Protein AF-A0A4V3C688-F1 (afdb_monomer)

pLDDT: mean 71.61, std 18.0, range [34.31, 95.0]

Radius of gyration: 22.23 Å; Cα contacts (8 Å, |Δi|>4): 405; chains: 1; bounding box: 65×48×61 Å

Mean predicted aligned error: 13.7 Å

Foldseek 3Di:
DPVVVLVPPDPVCLQAFKKKKFKDPDDVPVVVVVVVVVVVPDDDDDPPDFIWTFIATPVRHTAWIWDADPPQGIFTAGPPPRHTFKGWGWDFPPLPPCVVVLVVQLVVLCPPPPDDNVVSVVVSVVVSVVVCCVSPPPGFRKIFIARVVVRDGQWMWTQDDPDVQFRTFIGGSVRDGQWTWGDDVQWIFIDRVPHTQWIWHDDPRMIMIGRNSQVVSVHRSVSSVVVVCVVCVCVTVD

Nearest PDB structures (foldseek):
  5kta-assembly1_A  TM=3.165E-01  e=3.455E+00  Acinetobacter nosocomialis
  3juw-assembly2_C-2  TM=2.609E-01  e=3.265E+00  Bordetella pertussis
  3juw-assembly1_A  TM=3.384E-01  e=9.579E+00  Bordetella pertussis

Solvent-accessible surface area (backbone atoms only — not comparable to full-atom values): 13336 Å² total; per-residue (Å²): 128,76,67,64,75,73,53,76,78,61,58,65,66,73,54,54,31,43,37,33,41,36,64,44,82,74,61,72,70,63,53,51,55,55,46,51,56,49,67,75,67,58,98,82,66,81,84,82,79,71,41,53,34,34,34,19,40,84,86,65,50,74,49,29,39,46,47,79,44,101,69,72,35,43,31,38,26,31,61,91,77,73,42,60,46,38,36,37,32,64,53,72,76,75,79,67,93,53,64,67,58,56,55,53,55,39,50,56,39,67,64,47,81,92,53,56,70,71,59,25,54,59,46,30,53,50,52,48,53,52,51,43,45,72,76,51,50,77,75,66,58,32,32,41,33,29,33,54,82,77,70,37,67,56,23,35,39,30,59,52,81,96,40,90,57,39,66,31,34,33,21,38,63,84,69,46,84,56,34,34,32,30,67,50,96,82,34,37,36,32,20,47,80,92,44,78,26,29,45,38,37,73,54,94,84,31,36,36,37,39,30,50,45,19,52,87,69,76,37,64,28,65,58,56,50,49,51,50,46,67,71,49,63,61,65,34,79,113

Secondary structure (DSSP, 8-state):
--SGGGGSSS-HHHHHSEEEEEE----HHHHHHHHHHHHTT-TTS----S-PEEEE-TT--EEEEEEEETTTEEEEEETTT--EEEEEEEE-----S-HHHHHHHHHHHHT-TTS-HHHHHHHHHHHHHHHHHHHS-S---EEEEEETTTTEEEEEEEPPSS-TTEEEEEEETTS-EEEEEEEETTEEEEEETTEEEEEEEEETTEEEEE-TTTGGGT--HHHHHHHHHHHHTTGGG-

Structure (mmCIF, N/CA/C/O backbone):
data_AF-A0A4V3C688-F1
#
_entry.id   AF-A0A4V3C688-F1
#
loop_
_atom_site.group_PDB
_atom_site.id
_atom_site.type_symbol
_atom_site.label_atom_id
_atom_site.label_alt_id
_atom_site.label_comp_id
_atom_site.label_asym_id
_atom_site.label_entity_id
_atom_site.label_seq_id
_atom_site.pdbx_PDB_ins_code
_atom_site.Cartn_x
_atom_site.Cartn_y
_atom_site.Cartn_z
_atom_site.occupancy
_atom_site.B_iso_or_equiv
_atom_site.auth_seq_id
_atom_site.auth_comp_id
_atom_site.auth_asym_id
_atom_site.auth_atom_id
_atom_site.pdbx_PDB_model_num
ATOM 1 N N . MET A 1 1 ? -25.528 -0.250 -1.281 1.00 37.09 1 MET A N 1
ATOM 2 C CA . MET A 1 1 ? -25.301 -1.709 -1.420 1.00 37.09 1 MET A CA 1
ATOM 3 C C . MET A 1 1 ? -23.839 -2.125 -1.638 1.00 37.09 1 MET A C 1
ATOM 5 O O . MET A 1 1 ? -23.556 -3.305 -1.522 1.00 37.09 1 MET A O 1
ATOM 9 N N . GLN A 1 2 ? -22.889 -1.218 -1.919 1.00 42.88 2 GLN A N 1
ATOM 10 C CA . GLN A 1 2 ? -21.498 -1.590 -2.251 1.00 42.88 2 GLN A CA 1
ATOM 11 C C . GLN A 1 2 ? -20.554 -1.723 -1.032 1.00 42.88 2 GLN A C 1
ATOM 13 O O . GLN A 1 2 ? -19.464 -2.267 -1.162 1.00 42.88 2 GLN A O 1
ATOM 18 N N . VAL A 1 3 ? -20.976 -1.251 0.150 1.00 43.28 3 VAL A N 1
ATOM 19 C CA . VAL A 1 3 ? -20.161 -1.221 1.382 1.00 43.28 3 VAL A CA 1
ATOM 20 C C . VAL A 1 3 ? -20.145 -2.577 2.103 1.00 43.28 3 VAL A C 1
ATOM 22 O O . VAL A 1 3 ? -19.119 -2.950 2.660 1.00 43.28 3 VAL A O 1
ATOM 25 N N . ASP A 1 4 ? -21.220 -3.368 2.026 1.00 39.62 4 ASP A N 1
ATOM 26 C CA . ASP A 1 4 ? -21.314 -4.651 2.744 1.00 39.62 4 ASP A CA 1
ATOM 27 C C . ASP A 1 4 ? -20.483 -5.774 2.105 1.00 39.62 4 ASP A C 1
ATOM 29 O O . ASP A 1 4 ? -19.939 -6.619 2.810 1.00 39.62 4 ASP A O 1
ATOM 33 N N . ALA A 1 5 ? -20.266 -5.735 0.786 1.00 41.22 5 ALA A N 1
ATOM 34 C CA . ALA A 1 5 ? -19.369 -6.675 0.103 1.00 41.22 5 ALA A CA 1
ATOM 35 C C . ALA A 1 5 ? -17.879 -6.443 0.442 1.00 41.22 5 ALA A C 1
ATOM 37 O O . ALA A 1 5 ? -17.064 -7.352 0.294 1.00 41.22 5 ALA A O 1
ATOM 38 N N . LEU A 1 6 ? -17.516 -5.245 0.926 1.00 47.50 6 LEU A N 1
ATOM 39 C CA . LEU A 1 6 ? -16.160 -4.907 1.386 1.00 47.50 6 LEU A CA 1
ATOM 40 C C . LEU A 1 6 ? -15.906 -5.357 2.837 1.00 47.50 6 LEU A C 1
ATOM 42 O O . LEU A 1 6 ? -14.756 -5.446 3.259 1.00 47.50 6 LEU A O 1
ATOM 46 N N . ARG A 1 7 ? -16.969 -5.677 3.590 1.00 51.94 7 ARG A N 1
ATOM 47 C CA . ARG A 1 7 ? -16.940 -6.081 5.008 1.00 51.94 7 ARG A CA 1
ATOM 48 C C . ARG A 1 7 ? -16.792 -7.590 5.222 1.00 51.94 7 ARG A C 1
ATOM 50 O O . ARG A 1 7 ? -16.917 -8.048 6.352 1.00 51.94 7 ARG A O 1
ATOM 57 N N . GLY A 1 8 ? -16.535 -8.367 4.165 1.00 48.66 8 GLY A N 1
ATOM 58 C CA . GLY A 1 8 ? -16.448 -9.835 4.170 1.00 48.66 8 GLY A CA 1
ATOM 59 C C . GLY A 1 8 ? -15.315 -10.408 5.033 1.00 48.66 8 GLY A C 1
ATOM 60 O O . GLY A 1 8 ? -14.331 -10.944 4.526 1.00 48.66 8 GLY A O 1
ATOM 61 N N . GLY A 1 9 ? -15.471 -10.300 6.352 1.00 56.69 9 GLY A N 1
ATOM 62 C CA . GLY A 1 9 ? -14.706 -10.942 7.412 1.00 56.69 9 GLY A CA 1
ATOM 63 C C . GLY A 1 9 ? -13.320 -10.374 7.722 1.00 56.69 9 GLY A C 1
ATOM 64 O O . GLY A 1 9 ? -12.634 -10.956 8.566 1.00 56.69 9 GLY A O 1
ATOM 65 N N . TRP A 1 10 ? -12.895 -9.271 7.100 1.00 67.62 10 TRP A N 1
ATOM 66 C CA . TRP A 1 10 ? -11.831 -8.441 7.678 1.00 67.62 10 TRP A CA 1
ATOM 67 C C . TRP A 1 10 ? -12.299 -7.929 9.050 1.00 67.62 10 TRP A C 1
ATOM 69 O O . TRP A 1 10 ? -13.469 -7.560 9.160 1.00 67.62 10 TRP A O 1
ATOM 79 N N . PRO A 1 11 ? -11.447 -7.916 10.091 1.00 65.62 11 PRO A N 1
ATOM 80 C CA . PRO A 1 11 ? -11.820 -7.286 11.351 1.00 65.62 11 PRO A CA 1
ATOM 81 C C . PRO A 1 11 ? -12.194 -5.832 11.075 1.00 65.62 11 PRO A C 1
ATOM 83 O O . PRO A 1 11 ? -11.512 -5.162 10.294 1.00 65.62 11 PRO A O 1
ATOM 86 N N . GLU A 1 12 ? -13.283 -5.357 11.672 1.00 67.00 12 GLU A N 1
ATOM 87 C CA . GLU A 1 12 ? -13.779 -3.995 11.462 1.00 67.00 12 GLU A CA 1
ATOM 88 C C . GLU A 1 12 ? -12.692 -2.967 11.796 1.00 67.00 12 GLU A C 1
ATOM 90 O O . GLU A 1 12 ? -12.493 -1.995 11.068 1.00 67.00 12 GLU A O 1
ATOM 95 N N . GLU A 1 13 ? -11.881 -3.283 12.803 1.00 65.88 13 GLU A N 1
ATOM 96 C CA . GLU A 1 13 ? -10.721 -2.516 13.234 1.00 65.88 13 GLU A CA 1
ATOM 97 C C . GLU A 1 13 ? -9.695 -2.323 12.107 1.00 65.88 13 GLU A C 1
ATOM 99 O O . GLU A 1 13 ? -8.964 -1.335 12.108 1.00 65.88 13 GLU A O 1
ATOM 104 N N . VAL A 1 14 ? -9.646 -3.224 11.116 1.00 65.44 14 VAL A N 1
ATOM 105 C CA . VAL A 1 14 ? -8.750 -3.158 9.946 1.00 65.44 14 VAL A CA 1
ATOM 106 C C . VAL A 1 14 ? -9.337 -2.369 8.767 1.00 65.44 14 VAL A C 1
ATOM 108 O O . VAL A 1 14 ? -8.613 -1.983 7.852 1.00 65.44 14 VAL A O 1
ATOM 111 N N . LEU A 1 15 ? -10.631 -2.056 8.800 1.00 70.38 15 LEU A N 1
ATOM 112 C CA . LEU A 1 15 ? -11.295 -1.264 7.762 1.00 70.38 15 LEU A CA 1
ATOM 113 C C . LEU A 1 15 ? -11.598 0.175 8.199 1.00 70.38 15 LEU A C 1
ATOM 115 O O . LEU A 1 15 ? -11.790 1.036 7.342 1.00 70.38 15 LEU A O 1
ATOM 119 N N . THR A 1 16 ? -11.648 0.449 9.503 1.00 70.81 16 THR A N 1
ATOM 120 C CA . THR A 1 16 ? -12.071 1.756 10.043 1.00 70.81 16 THR A CA 1
ATOM 121 C C . THR A 1 16 ? -11.084 2.365 11.041 1.00 70.81 16 THR A C 1
ATOM 123 O O . THR A 1 16 ? -11.338 3.444 11.574 1.00 70.81 16 THR A O 1
ATOM 126 N N . GLY A 1 17 ? -9.966 1.688 11.310 1.00 74.56 17 GLY A N 1
ATOM 127 C CA . GLY A 1 17 ? -9.099 1.986 12.445 1.00 74.56 17 GLY A CA 1
ATOM 128 C C . GLY A 1 17 ? -7.802 2.728 12.128 1.00 74.56 17 GLY A C 1
ATOM 129 O O . GLY A 1 17 ? -7.525 3.182 11.017 1.00 74.56 17 GLY A O 1
ATOM 130 N N . ARG A 1 18 ? -6.979 2.829 13.175 1.00 82.06 18 ARG A N 1
ATOM 131 C CA . ARG A 1 18 ? -5.594 3.302 13.122 1.00 82.06 18 ARG A CA 1
ATOM 132 C C . ARG A 1 18 ? -4.663 2.124 13.353 1.00 82.06 18 ARG A C 1
ATOM 134 O O . ARG A 1 18 ? -4.871 1.360 14.296 1.00 82.06 18 ARG A O 1
ATOM 141 N N . TYR A 1 19 ? -3.626 2.030 12.533 1.00 82.00 19 TYR A N 1
ATOM 142 C CA . TYR A 1 19 ? -2.607 0.990 12.619 1.00 82.00 19 TYR A CA 1
ATOM 143 C C . TYR A 1 19 ? -1.278 1.568 13.035 1.00 82.00 19 TYR A C 1
ATOM 145 O O . TYR A 1 19 ? -0.936 2.695 12.671 1.00 82.00 19 TYR A O 1
ATOM 153 N N . TRP A 1 20 ? -0.511 0.740 13.722 1.00 80.50 20 TRP A N 1
ATOM 154 C CA . TRP A 1 20 ? 0.878 1.011 14.022 1.00 80.50 20 TRP A CA 1
ATOM 155 C C . TRP A 1 20 ? 1.752 -0.056 13.383 1.00 80.50 20 TRP A C 1
ATOM 157 O O . TRP A 1 20 ? 1.505 -1.253 13.505 1.00 80.50 20 TRP A O 1
ATOM 167 N N . PHE A 1 21 ? 2.766 0.409 12.673 1.00 83.12 21 PHE A N 1
ATOM 168 C CA . PHE A 1 21 ? 3.798 -0.383 12.037 1.00 83.12 21 PHE A CA 1
ATOM 169 C C . PHE A 1 21 ? 5.045 -0.291 12.904 1.00 83.12 21 PHE A C 1
ATOM 171 O O . PHE A 1 21 ? 5.569 0.804 13.141 1.00 83.12 21 PHE A O 1
ATOM 178 N N . GLN A 1 22 ? 5.504 -1.441 13.383 1.00 78.69 22 GLN A N 1
ATOM 179 C CA . GLN A 1 22 ? 6.657 -1.536 14.266 1.00 78.69 22 GLN A CA 1
ATOM 180 C C . GLN A 1 22 ? 7.577 -2.665 13.808 1.00 78.69 22 GLN A C 1
ATOM 182 O O . GLN A 1 22 ? 7.133 -3.792 13.573 1.00 78.69 22 GLN A O 1
ATOM 187 N N . THR A 1 23 ? 8.868 -2.362 13.696 1.00 65.19 23 THR A N 1
ATOM 188 C CA . THR A 1 23 ? 9.909 -3.376 13.542 1.00 65.19 23 THR A CA 1
ATOM 189 C C . THR A 1 23 ? 10.205 -4.000 14.900 1.00 65.19 23 THR A C 1
ATOM 191 O O . THR A 1 23 ? 10.304 -3.307 15.915 1.00 65.19 23 THR A O 1
ATOM 194 N N . TYR A 1 24 ? 10.319 -5.323 14.939 1.00 61.31 24 TYR A N 1
ATOM 195 C CA . TYR A 1 24 ? 10.837 -6.019 16.110 1.00 61.31 24 TYR A CA 1
ATOM 196 C C . TYR A 1 24 ? 12.354 -6.153 15.946 1.00 61.31 24 TYR A C 1
ATOM 198 O O . TYR A 1 24 ? 12.807 -6.968 15.151 1.00 61.31 24 TYR A O 1
ATOM 206 N N . GLY A 1 25 ? 13.129 -5.358 16.686 1.00 48.75 25 GLY A N 1
ATOM 207 C CA . GLY A 1 25 ? 14.455 -5.797 17.117 1.00 48.75 25 GLY A CA 1
ATOM 208 C C . GLY A 1 25 ? 14.223 -6.707 18.318 1.00 48.75 25 GLY A C 1
ATOM 209 O O . GLY A 1 25 ? 13.820 -6.212 19.370 1.00 48.75 25 GLY A O 1
ATOM 210 N N . GLY A 1 26 ? 14.313 -8.021 18.119 1.00 39.91 26 GLY A N 1
ATOM 211 C CA . GLY A 1 26 ? 13.873 -9.018 19.091 1.00 39.91 26 GLY A CA 1
ATOM 212 C C . GLY A 1 26 ? 14.540 -8.884 20.458 1.00 39.91 26 GLY A C 1
ATOM 213 O O . GLY A 1 26 ? 15.751 -8.723 20.572 1.00 39.91 26 GLY A O 1
ATOM 214 N N . THR A 1 27 ? 13.747 -9.015 21.520 1.00 38.00 27 THR A N 1
ATOM 215 C CA . THR A 1 27 ? 14.229 -9.665 22.737 1.00 38.00 27 THR A CA 1
ATOM 216 C C . THR A 1 27 ? 14.244 -11.173 22.460 1.00 38.00 27 THR A C 1
ATOM 218 O O . THR A 1 27 ? 13.238 -11.727 22.016 1.00 38.00 27 THR A O 1
ATOM 221 N N . MET A 1 28 ? 15.382 -11.834 22.708 1.00 40.47 28 MET A N 1
ATOM 222 C CA . MET A 1 28 ? 15.661 -13.252 22.388 1.00 40.47 28 MET A CA 1
ATOM 223 C C . MET A 1 28 ? 14.526 -14.249 22.705 1.00 40.47 28 MET A C 1
ATOM 225 O O . MET A 1 28 ? 14.421 -15.282 22.055 1.00 40.47 28 MET A O 1
ATOM 229 N N . ALA A 1 29 ? 13.675 -13.979 23.697 1.00 42.12 29 ALA A N 1
ATOM 230 C CA . ALA A 1 29 ? 12.637 -14.911 24.141 1.00 42.12 29 ALA A CA 1
ATOM 231 C C . ALA A 1 29 ? 11.493 -15.113 23.121 1.00 42.12 29 ALA A C 1
ATOM 233 O O . ALA A 1 29 ? 10.988 -16.228 22.983 1.00 42.12 29 ALA A O 1
ATOM 234 N N . ASP A 1 30 ? 11.109 -14.068 22.379 1.00 41.53 30 ASP A N 1
ATOM 235 C CA . ASP A 1 30 ? 10.014 -14.149 21.396 1.00 41.53 30 ASP A CA 1
ATOM 236 C C . ASP A 1 30 ? 10.462 -14.829 20.089 1.00 41.53 30 ASP A C 1
ATOM 238 O O . ASP A 1 30 ? 9.660 -15.486 19.417 1.00 41.53 30 ASP A O 1
ATOM 242 N N . GLU A 1 31 ? 11.746 -14.695 19.740 1.00 42.41 31 GLU A N 1
ATOM 243 C CA . GLU A 1 31 ? 12.375 -15.410 18.622 1.00 42.41 31 GLU A CA 1
ATOM 244 C C . GLU A 1 31 ? 12.445 -16.908 18.915 1.00 42.41 31 GLU A C 1
ATOM 246 O O . GLU A 1 31 ? 11.967 -17.696 18.107 1.00 42.41 31 GLU A O 1
ATOM 251 N N . VAL A 1 32 ? 12.882 -17.304 20.116 1.00 44.66 32 VAL A N 1
ATOM 252 C CA . VAL A 1 32 ? 12.965 -18.722 20.506 1.00 44.66 32 VAL A CA 1
ATOM 253 C C . VAL A 1 32 ? 11.595 -19.404 20.481 1.00 44.66 32 VAL A C 1
ATOM 255 O O . VAL A 1 32 ? 11.487 -20.527 20.004 1.00 44.66 32 VAL A O 1
ATOM 258 N N . MET A 1 33 ? 10.520 -18.745 20.918 1.00 41.56 33 MET A N 1
ATOM 259 C CA . MET A 1 33 ? 9.179 -19.351 20.882 1.00 41.56 33 MET A CA 1
ATOM 260 C C . MET A 1 33 ? 8.609 -19.455 19.458 1.00 41.56 33 MET A C 1
ATOM 262 O O . MET A 1 33 ? 7.966 -20.453 19.123 1.00 41.56 33 MET A O 1
ATOM 266 N N . SER A 1 34 ? 8.858 -18.457 18.599 1.00 41.31 34 SER A N 1
ATOM 267 C CA . SER A 1 34 ? 8.475 -18.513 17.180 1.00 41.31 34 SER A CA 1
ATOM 268 C C . SER A 1 34 ? 9.294 -19.551 16.410 1.00 41.31 34 SER A C 1
ATOM 270 O O . SER A 1 34 ? 8.751 -20.191 15.508 1.00 41.31 34 SER A O 1
ATOM 272 N N . ASP A 1 35 ? 10.571 -19.704 16.748 1.00 39.75 35 ASP A N 1
ATOM 273 C CA . ASP A 1 35 ? 11.479 -20.648 16.110 1.00 39.75 35 ASP A CA 1
ATOM 274 C C . ASP A 1 35 ? 11.209 -22.065 16.592 1.00 39.75 35 ASP A C 1
ATOM 276 O O . ASP A 1 35 ? 11.141 -22.952 15.760 1.00 39.75 35 ASP A O 1
ATOM 280 N N . VAL A 1 36 ? 10.915 -22.300 17.875 1.00 42.88 36 VAL A N 1
ATOM 281 C CA . VAL A 1 36 ? 10.498 -23.622 18.378 1.00 42.88 36 VAL A CA 1
ATOM 282 C C . VAL A 1 36 ? 9.173 -24.058 17.748 1.00 42.88 36 VAL A C 1
ATOM 284 O O . VAL A 1 36 ? 9.041 -25.211 17.339 1.00 42.88 36 VAL A O 1
ATOM 287 N N . ALA A 1 37 ? 8.212 -23.145 17.576 1.00 46.44 37 ALA A N 1
ATOM 288 C CA . ALA A 1 37 ? 6.977 -23.449 16.855 1.00 46.44 37 ALA A CA 1
ATOM 289 C C . ALA A 1 37 ? 7.236 -23.784 15.372 1.00 46.44 37 ALA A C 1
ATOM 291 O O . ALA A 1 37 ? 6.599 -24.693 14.843 1.00 46.44 37 ALA A O 1
ATOM 292 N N . GLY A 1 38 ? 8.181 -23.096 14.717 1.00 41.69 38 GLY A N 1
ATOM 293 C CA . GLY A 1 38 ? 8.612 -23.373 13.338 1.00 41.69 38 GLY A CA 1
ATOM 294 C C . GLY A 1 38 ? 9.417 -24.671 13.188 1.00 41.69 38 GLY A C 1
ATOM 295 O O . GLY A 1 38 ? 9.199 -25.436 12.252 1.00 41.69 38 GLY A O 1
ATOM 296 N N . PHE A 1 39 ? 10.289 -24.966 14.151 1.00 38.41 39 PHE A N 1
ATOM 297 C CA . PHE A 1 39 ? 11.146 -26.152 14.191 1.00 38.41 39 PHE A CA 1
ATOM 298 C C . PHE A 1 39 ? 10.334 -27.425 14.443 1.00 38.41 39 PHE A C 1
ATOM 300 O O . PHE A 1 39 ? 10.631 -28.476 13.881 1.00 38.41 39 PHE A O 1
ATOM 307 N N . LEU A 1 40 ? 9.266 -27.326 15.242 1.00 41.88 40 LEU A N 1
ATOM 308 C CA . LEU A 1 40 ? 8.329 -28.425 15.475 1.00 41.88 40 LEU A CA 1
ATOM 309 C C . LEU A 1 40 ? 7.359 -28.647 14.306 1.00 41.88 40 LEU A C 1
ATOM 311 O O . LEU A 1 40 ? 6.730 -29.702 14.256 1.00 41.88 40 LEU A O 1
ATOM 315 N N . THR A 1 41 ? 7.217 -27.688 13.377 1.00 46.50 41 THR A N 1
ATOM 316 C CA . THR A 1 41 ? 6.182 -27.771 12.338 1.00 46.50 41 THR A CA 1
ATOM 317 C C . THR A 1 41 ? 6.611 -28.258 10.966 1.00 46.50 41 THR A C 1
ATOM 319 O O . THR A 1 41 ? 5.695 -28.735 10.320 1.00 46.50 41 THR A O 1
ATOM 322 N N . LEU A 1 42 ? 7.872 -28.222 10.497 1.00 36.62 42 LEU A N 1
ATOM 323 C CA . LEU A 1 42 ? 8.303 -28.923 9.256 1.00 36.62 42 LEU A CA 1
ATOM 324 C C . LEU A 1 42 ? 9.793 -28.691 8.920 1.00 36.62 42 LEU A C 1
ATOM 326 O O . LEU A 1 42 ? 10.217 -27.568 8.655 1.00 36.62 42 LEU A O 1
ATOM 330 N N . GLY A 1 43 ? 10.571 -29.770 8.805 1.00 34.31 43 GLY A N 1
ATOM 331 C CA . GLY A 1 43 ? 11.976 -29.758 8.378 1.00 34.31 43 GLY A CA 1
ATOM 332 C C . GLY A 1 43 ? 12.216 -29.585 6.870 1.00 34.31 43 GLY A C 1
ATOM 333 O O . GLY A 1 43 ? 12.891 -30.423 6.285 1.00 34.31 43 GLY A O 1
ATOM 334 N N . LEU A 1 44 ? 11.695 -28.533 6.224 1.00 35.59 44 LEU A N 1
ATOM 335 C CA . LEU A 1 44 ? 11.915 -28.297 4.778 1.00 35.59 44 LEU A CA 1
ATOM 336 C C . LEU A 1 44 ? 11.996 -26.821 4.328 1.00 35.59 44 LEU A C 1
ATOM 338 O O . LEU A 1 44 ? 11.870 -26.543 3.137 1.00 35.59 44 LEU A O 1
ATOM 342 N N . ALA A 1 45 ? 12.226 -25.860 5.222 1.00 34.78 45 ALA A N 1
ATOM 343 C CA . ALA A 1 45 ? 12.405 -24.462 4.823 1.00 34.78 45 ALA A CA 1
ATOM 344 C C . ALA A 1 45 ? 13.685 -23.883 5.427 1.00 34.78 45 ALA A C 1
ATOM 346 O O . ALA A 1 45 ? 13.934 -24.038 6.621 1.00 34.78 45 ALA A O 1
ATOM 347 N N . GLU A 1 46 ? 14.489 -23.231 4.584 1.00 35.50 46 GLU A N 1
ATOM 348 C CA . GLU A 1 46 ? 15.609 -22.393 5.013 1.00 35.50 46 GLU A CA 1
ATOM 349 C C . GLU A 1 46 ? 15.151 -21.444 6.137 1.00 35.50 46 GLU A C 1
ATOM 351 O O . GLU A 1 46 ? 14.037 -20.911 6.063 1.00 35.50 46 GLU A O 1
ATOM 356 N N . PRO A 1 47 ? 15.971 -21.223 7.178 1.00 35.28 47 PRO A N 1
ATOM 357 C CA . PRO A 1 47 ? 15.633 -20.280 8.232 1.00 35.28 47 PRO A CA 1
ATOM 358 C C . PRO A 1 47 ? 15.551 -18.866 7.632 1.00 35.28 47 PRO A C 1
ATOM 360 O O . PRO A 1 47 ? 16.572 -18.265 7.303 1.00 35.28 47 PRO A O 1
ATOM 363 N N . GLU A 1 48 ? 14.332 -18.339 7.459 1.00 42.34 48 GLU A N 1
ATOM 364 C CA . GLU A 1 48 ? 14.088 -16.930 7.116 1.00 42.34 48 GLU A CA 1
ATOM 365 C C . GLU A 1 48 ? 14.641 -16.058 8.255 1.00 42.34 48 GLU A C 1
ATOM 367 O O . GLU A 1 48 ? 13.994 -15.865 9.286 1.00 42.34 48 GLU A O 1
ATOM 372 N N . THR A 1 49 ? 15.857 -15.542 8.092 1.00 37.94 49 THR A N 1
ATOM 373 C CA . THR A 1 49 ? 16.473 -14.632 9.059 1.00 37.94 49 THR A CA 1
ATOM 374 C C . THR A 1 49 ? 15.753 -13.283 9.117 1.00 37.94 49 THR A C 1
ATOM 376 O O . THR A 1 49 ? 15.644 -12.585 8.111 1.00 37.94 49 THR A O 1
ATOM 379 N N . SER A 1 50 ? 15.393 -12.923 10.355 1.00 51.12 50 SER A N 1
ATOM 380 C CA . SER A 1 50 ? 15.420 -11.593 10.992 1.00 51.12 50 SER A CA 1
ATOM 381 C C . SER A 1 50 ? 14.431 -10.491 10.572 1.00 51.12 50 SER A C 1
ATOM 383 O O . SER A 1 50 ? 14.236 -10.180 9.404 1.00 51.12 50 SER A O 1
ATOM 385 N N . THR A 1 51 ? 13.874 -9.859 11.615 1.00 50.75 51 THR A N 1
ATOM 386 C CA . THR A 1 51 ? 13.077 -8.617 11.653 1.00 50.75 51 THR A CA 1
ATOM 387 C C . THR A 1 51 ? 11.687 -8.691 11.005 1.00 50.75 51 THR A C 1
ATOM 389 O O . THR A 1 51 ? 11.445 -8.279 9.876 1.00 50.75 51 THR A O 1
ATOM 392 N N . LYS A 1 52 ? 10.691 -9.153 11.771 1.00 65.44 52 LYS A N 1
ATOM 393 C CA . LYS A 1 52 ? 9.277 -9.147 11.350 1.00 65.44 52 LYS A CA 1
ATOM 394 C C . LYS A 1 52 ? 8.656 -7.766 11.596 1.00 65.44 52 LYS A C 1
ATOM 396 O O . LYS A 1 52 ? 8.601 -7.301 12.735 1.00 65.44 52 LYS A O 1
ATOM 401 N N . LEU A 1 53 ? 8.135 -7.130 10.546 1.00 78.44 53 LEU A N 1
ATOM 402 C CA . LEU A 1 53 ? 7.268 -5.955 10.676 1.00 78.44 53 LEU A CA 1
ATOM 403 C C . LEU A 1 53 ? 5.898 -6.411 11.199 1.00 78.44 53 LEU A C 1
ATOM 405 O O . LEU A 1 53 ? 5.226 -7.240 10.577 1.00 78.44 53 LEU A O 1
ATOM 409 N N . LYS A 1 54 ? 5.490 -5.891 12.358 1.00 81.50 54 LYS A N 1
ATOM 410 C CA . LYS A 1 54 ? 4.181 -6.158 12.965 1.00 81.50 54 LYS A CA 1
ATOM 411 C C . LYS A 1 54 ? 3.253 -4.973 12.730 1.00 81.50 54 LYS A C 1
ATOM 413 O O . LYS A 1 54 ? 3.674 -3.819 12.802 1.00 81.50 54 LYS A O 1
ATOM 418 N N . ILE A 1 55 ? 1.989 -5.290 12.474 1.00 84.25 55 ILE A N 1
ATOM 419 C CA . ILE A 1 55 ? 0.900 -4.324 12.393 1.00 84.25 55 ILE A CA 1
ATOM 420 C C . ILE A 1 55 ? 0.027 -4.534 13.622 1.00 84.25 55 ILE A C 1
ATOM 422 O O . ILE A 1 55 ? -0.555 -5.612 13.792 1.00 84.25 55 ILE A O 1
ATOM 426 N N . THR A 1 56 ? -0.049 -3.525 14.478 1.00 83.25 56 THR A N 1
ATOM 427 C CA . THR A 1 56 ? -0.895 -3.525 15.672 1.00 83.25 56 THR A CA 1
ATOM 428 C C . THR A 1 56 ? -2.062 -2.559 15.509 1.00 83.25 56 THR A C 1
ATOM 430 O O . THR A 1 56 ? -2.014 -1.620 14.709 1.00 83.25 56 THR A O 1
ATOM 433 N N . ASP A 1 57 ? -3.139 -2.816 16.245 1.00 82.69 57 ASP A N 1
ATOM 434 C CA . ASP A 1 57 ? -4.232 -1.856 16.385 1.00 82.69 57 ASP A CA 1
ATOM 435 C C . ASP A 1 57 ? -3.852 -0.703 17.336 1.00 82.69 57 ASP A C 1
ATOM 437 O O . ASP A 1 57 ? -2.756 -0.654 17.900 1.00 82.69 57 ASP A O 1
ATOM 441 N N . ALA A 1 58 ? -4.776 0.237 17.546 1.00 79.12 58 ALA A N 1
ATOM 442 C CA . ALA A 1 58 ? -4.571 1.362 18.457 1.00 79.12 58 ALA A CA 1
ATOM 443 C C . ALA A 1 58 ? -4.369 0.955 19.933 1.00 79.12 58 ALA A C 1
ATOM 445 O O . ALA A 1 58 ? -3.860 1.760 20.708 1.00 79.12 58 ALA A O 1
ATOM 446 N N . SER A 1 59 ? -4.754 -0.267 20.318 1.00 77.56 59 SER A N 1
ATOM 447 C CA . SER A 1 59 ? -4.543 -0.822 21.660 1.00 77.56 59 SER A CA 1
ATOM 448 C C . SER A 1 59 ? -3.213 -1.575 21.799 1.00 77.56 59 SER A C 1
ATOM 450 O O . SER A 1 59 ? -2.902 -2.078 22.876 1.00 77.56 59 SER A O 1
ATOM 452 N N . GLY A 1 60 ? -2.425 -1.667 20.721 1.00 75.19 60 GLY A N 1
ATOM 453 C CA . GLY A 1 60 ? -1.164 -2.403 20.688 1.00 75.19 60 GLY A CA 1
ATOM 454 C C . GLY A 1 60 ? -1.327 -3.907 20.456 1.00 75.19 60 GLY A C 1
ATOM 455 O O . GLY A 1 60 ? -0.337 -4.638 20.494 1.00 75.19 60 GLY A O 1
ATOM 456 N N . ARG A 1 61 ? -2.541 -4.402 20.179 1.00 78.50 61 ARG A N 1
ATOM 457 C CA . ARG A 1 61 ? -2.761 -5.829 19.906 1.00 78.50 61 ARG A CA 1
ATOM 458 C C . ARG A 1 61 ? -2.253 -6.183 18.507 1.00 78.50 61 ARG A C 1
ATOM 460 O O . ARG A 1 61 ? -2.561 -5.467 17.551 1.00 78.50 61 ARG A O 1
ATOM 467 N N . PRO A 1 62 ? -1.498 -7.284 18.345 1.00 77.44 62 PRO A N 1
ATOM 468 C CA . PRO A 1 62 ? -0.951 -7.674 17.052 1.00 77.44 62 PRO A CA 1
ATOM 469 C C . PRO A 1 62 ? -2.053 -8.213 16.133 1.00 77.44 62 PRO A C 1
ATOM 471 O O . PRO A 1 62 ? -2.677 -9.238 16.412 1.00 77.44 62 PRO A O 1
ATOM 474 N N . MET A 1 63 ? -2.261 -7.532 15.008 1.00 80.62 63 MET A N 1
ATOM 475 C CA . MET A 1 63 ? -3.287 -7.858 14.015 1.00 80.62 63 MET A CA 1
ATOM 476 C C . MET A 1 63 ? -2.713 -8.653 12.848 1.00 80.62 63 MET A C 1
ATOM 478 O O . MET A 1 63 ? -3.298 -9.649 12.416 1.00 80.62 63 MET A O 1
ATOM 482 N N . MET A 1 64 ? -1.558 -8.221 12.340 1.00 83.75 64 MET A N 1
ATOM 483 C CA . MET A 1 64 ? -0.892 -8.853 11.206 1.00 83.75 64 MET A CA 1
ATOM 484 C C . MET A 1 64 ? 0.626 -8.862 11.392 1.00 83.75 64 MET A C 1
ATOM 486 O O . MET A 1 64 ? 1.201 -8.006 12.063 1.00 83.75 64 MET A O 1
ATOM 490 N N . SER A 1 65 ? 1.274 -9.824 10.748 1.00 83.31 65 SER A N 1
ATOM 491 C CA . SER A 1 65 ? 2.718 -9.843 10.523 1.00 83.31 65 SER A CA 1
ATOM 492 C C . SER A 1 65 ? 2.990 -9.719 9.031 1.00 83.31 65 SER A C 1
ATOM 494 O O . SER A 1 65 ? 2.215 -10.222 8.217 1.00 83.31 65 SER A O 1
ATOM 496 N N . VAL A 1 66 ? 4.065 -9.036 8.664 1.00 83.75 66 VAL A N 1
ATOM 497 C CA . VAL A 1 66 ? 4.450 -8.870 7.264 1.00 83.75 66 VAL A CA 1
ATOM 498 C C . VAL A 1 66 ? 5.594 -9.820 6.947 1.00 83.75 66 VAL A C 1
ATOM 500 O O . VAL A 1 66 ? 6.591 -9.851 7.668 1.00 83.75 66 VAL A O 1
ATOM 503 N N . ARG A 1 67 ? 5.449 -10.593 5.871 1.00 79.88 67 ARG A N 1
ATOM 504 C CA . ARG A 1 67 ? 6.498 -11.463 5.329 1.00 79.88 67 ARG A CA 1
ATOM 505 C C . ARG A 1 67 ? 6.845 -11.035 3.913 1.00 79.88 67 ARG A C 1
ATOM 507 O O . ARG A 1 67 ? 5.955 -10.753 3.109 1.00 79.88 67 ARG A O 1
ATOM 514 N N . ARG A 1 68 ? 8.135 -11.008 3.594 1.00 72.00 68 ARG A N 1
ATOM 515 C CA . ARG A 1 68 ? 8.624 -10.841 2.225 1.00 72.00 68 ARG A CA 1
ATOM 516 C C . ARG A 1 68 ? 8.995 -12.204 1.676 1.00 72.00 68 ARG A C 1
ATOM 518 O O . ARG A 1 68 ? 9.841 -12.877 2.243 1.00 72.00 68 ARG A O 1
ATOM 525 N N . ARG A 1 69 ? 8.384 -12.594 0.560 1.00 65.19 69 ARG A N 1
ATOM 526 C CA . ARG A 1 69 ? 8.788 -13.791 -0.178 1.00 65.19 69 ARG A CA 1
ATOM 527 C C . ARG A 1 69 ? 9.727 -13.407 -1.313 1.00 65.19 69 ARG A C 1
ATOM 529 O O . ARG A 1 69 ? 9.485 -12.423 -2.014 1.00 65.19 69 ARG A O 1
ATOM 536 N N . SER A 1 70 ? 10.738 -14.238 -1.555 1.00 56.94 70 SER A N 1
ATOM 537 C CA . SER A 1 70 ? 11.651 -14.147 -2.707 1.00 56.94 70 SER A CA 1
ATOM 538 C C . SER A 1 70 ? 10.903 -14.116 -4.056 1.00 56.94 70 SER A C 1
ATOM 540 O O . SER A 1 70 ? 11.363 -13.479 -5.005 1.00 56.94 70 SER A O 1
ATOM 542 N N . ALA A 1 71 ? 9.693 -14.689 -4.116 1.00 54.62 71 ALA A N 1
ATOM 543 C CA . ALA A 1 71 ? 8.622 -14.348 -5.057 1.00 54.62 71 ALA A CA 1
ATOM 544 C C . ALA A 1 71 ? 7.269 -14.928 -4.569 1.00 54.62 71 ALA A C 1
ATOM 546 O O . ALA A 1 71 ? 7.274 -16.001 -3.964 1.00 54.62 71 ALA A O 1
ATOM 547 N N . PRO A 1 72 ? 6.105 -14.288 -4.828 1.00 56.47 72 PRO A N 1
ATOM 548 C CA . PRO A 1 72 ? 5.894 -13.038 -5.551 1.00 56.47 72 PRO A CA 1
ATOM 549 C C . PRO A 1 72 ? 5.488 -11.889 -4.598 1.00 56.47 72 PRO A C 1
ATOM 551 O O . PRO A 1 72 ? 4.334 -11.483 -4.577 1.00 56.47 72 PRO A O 1
ATOM 554 N N . GLY A 1 73 ? 6.426 -11.335 -3.820 1.00 78.00 73 GLY A N 1
ATOM 555 C CA . GLY A 1 73 ? 6.251 -10.025 -3.168 1.00 78.00 73 GLY A CA 1
ATOM 556 C C . GLY A 1 73 ? 5.971 -10.028 -1.657 1.00 78.00 73 GLY A C 1
ATOM 557 O O . GLY A 1 73 ? 6.480 -10.874 -0.922 1.00 78.00 73 GLY A O 1
ATOM 558 N N . ILE A 1 74 ? 5.242 -9.010 -1.181 1.00 86.94 74 ILE A N 1
ATOM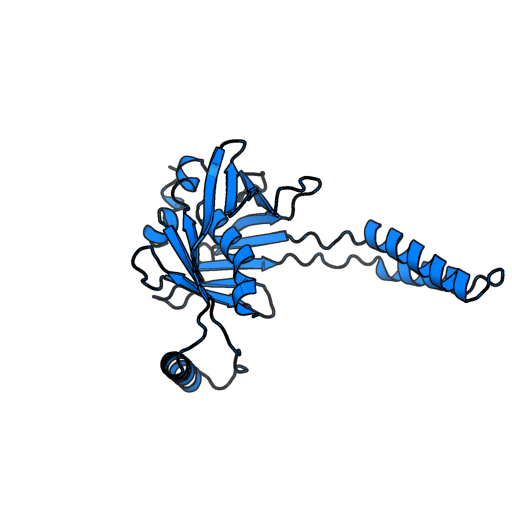 559 C CA . ILE A 1 74 ? 5.017 -8.718 0.252 1.00 86.94 74 ILE A CA 1
ATOM 560 C C . ILE A 1 74 ? 3.658 -9.282 0.679 1.00 86.94 74 ILE A C 1
ATOM 562 O O . ILE A 1 74 ? 2.661 -9.055 0.001 1.00 86.94 74 ILE A O 1
ATOM 566 N N . GLN A 1 75 ? 3.590 -9.973 1.814 1.00 87.94 75 GLN A N 1
ATOM 567 C CA . GLN A 1 75 ? 2.358 -10.547 2.358 1.00 87.94 75 GLN A CA 1
ATOM 568 C C . GLN A 1 75 ? 2.073 -10.012 3.756 1.00 87.94 75 GLN A C 1
ATOM 570 O O . GLN A 1 75 ? 2.944 -10.055 4.618 1.00 87.94 75 GLN A O 1
ATOM 575 N N . ALA A 1 76 ? 0.841 -9.568 3.997 1.00 86.94 76 ALA A N 1
ATOM 576 C CA . ALA A 1 76 ? 0.323 -9.314 5.335 1.00 86.94 76 ALA A CA 1
ATOM 577 C C . ALA A 1 76 ? -0.495 -10.523 5.796 1.00 86.94 76 ALA A C 1
ATOM 579 O O . ALA A 1 76 ? -1.512 -10.862 5.190 1.00 86.94 76 ALA A O 1
ATOM 580 N N . ILE A 1 77 ? -0.035 -11.177 6.858 1.00 83.62 77 ILE A N 1
ATOM 581 C CA . ILE A 1 77 ? -0.584 -12.422 7.396 1.00 83.62 77 ILE A CA 1
ATOM 582 C C . ILE A 1 77 ? -1.275 -12.123 8.720 1.00 83.62 77 ILE A C 1
ATOM 584 O O . ILE A 1 77 ? -0.646 -11.592 9.637 1.00 83.62 77 ILE A O 1
ATOM 588 N N . GLY A 1 78 ? -2.556 -12.471 8.830 1.00 79.31 78 GLY A N 1
ATOM 589 C CA . GLY A 1 78 ? -3.336 -12.259 10.047 1.00 79.31 78 GLY A CA 1
ATOM 590 C C . GLY A 1 78 ? -2.873 -13.156 11.195 1.00 79.31 78 GLY A C 1
ATOM 591 O O . GLY A 1 78 ? -2.672 -14.354 11.012 1.00 79.31 78 GLY A O 1
ATOM 592 N N . THR A 1 79 ? -2.764 -12.605 12.402 1.00 74.44 79 THR A N 1
ATOM 593 C CA . THR A 1 79 ? -2.247 -13.326 13.584 1.00 74.44 79 THR A CA 1
ATOM 594 C C . THR A 1 79 ? -3.183 -14.418 14.101 1.00 74.44 79 THR A C 1
ATOM 596 O O . THR A 1 79 ? -2.715 -15.422 14.623 1.00 74.44 79 THR A O 1
ATOM 599 N N . ARG A 1 80 ? -4.505 -14.263 13.934 1.00 70.19 80 ARG A N 1
ATOM 600 C CA . ARG A 1 80 ? -5.503 -15.209 14.474 1.00 70.19 80 ARG A CA 1
ATOM 601 C C . ARG A 1 80 ? -5.603 -16.532 13.711 1.00 70.19 80 ARG A C 1
ATOM 603 O O . ARG A 1 80 ? -5.920 -17.546 14.316 1.00 70.19 80 ARG A O 1
ATOM 610 N N . ARG A 1 81 ? -5.411 -16.509 12.389 1.00 67.31 81 ARG A N 1
ATOM 611 C CA . ARG A 1 81 ? -5.544 -17.694 11.513 1.00 67.31 81 ARG A CA 1
ATOM 612 C C . ARG A 1 81 ? -4.254 -18.060 10.783 1.00 67.31 81 ARG A C 1
ATOM 614 O O . ARG A 1 81 ? -4.215 -19.084 10.123 1.00 67.31 81 ARG A O 1
ATOM 621 N N . ASN A 1 82 ? -3.208 -17.239 10.908 1.00 73.06 82 ASN A N 1
ATOM 622 C CA . ASN A 1 82 ? -1.938 -17.397 10.199 1.00 73.06 82 ASN A CA 1
ATOM 623 C C . ASN A 1 82 ? -2.102 -17.530 8.668 1.00 73.06 82 ASN A C 1
ATOM 625 O O . ASN A 1 82 ? -1.329 -18.203 7.994 1.00 73.06 82 ASN A O 1
ATOM 629 N N . GLU A 1 83 ? -3.118 -16.862 8.120 1.00 76.06 83 GLU A N 1
ATOM 630 C CA . GLU A 1 83 ? -3.442 -16.842 6.692 1.00 76.06 83 GLU A CA 1
ATOM 631 C C . GLU A 1 83 ? -3.131 -15.459 6.098 1.00 76.06 83 GLU A C 1
ATOM 633 O O . GLU A 1 83 ? -3.329 -14.442 6.779 1.00 76.06 83 GLU A O 1
ATOM 638 N N . PRO A 1 84 ? -2.661 -15.382 4.839 1.00 80.75 84 PRO A N 1
ATOM 639 C CA . PRO A 1 84 ? -2.449 -14.108 4.166 1.00 80.75 84 PRO A CA 1
ATOM 640 C C . PRO A 1 84 ? -3.791 -13.412 3.939 1.00 80.75 84 PRO A C 1
ATOM 642 O O . PRO A 1 84 ? -4.760 -14.030 3.503 1.00 80.75 84 PRO A O 1
ATOM 645 N N . TRP A 1 85 ? -3.853 -12.120 4.240 1.00 86.69 85 TRP A N 1
ATOM 646 C CA . TRP A 1 85 ? -5.033 -11.289 3.998 1.00 86.69 85 TRP A CA 1
ATOM 647 C C . TRP A 1 85 ? -4.842 -10.416 2.760 1.00 86.69 85 TRP A C 1
ATOM 649 O O . TRP A 1 85 ? -5.718 -10.374 1.898 1.00 86.69 85 TRP A O 1
ATOM 659 N N . ILE A 1 86 ? -3.676 -9.772 2.651 1.00 89.62 86 ILE A N 1
ATOM 660 C CA . ILE A 1 86 ? -3.249 -9.028 1.463 1.00 89.62 86 ILE A CA 1
ATOM 661 C C . ILE A 1 86 ? -1.905 -9.565 0.988 1.00 89.62 86 ILE A C 1
ATOM 663 O O . ILE A 1 86 ? -0.976 -9.736 1.780 1.00 89.62 86 ILE A O 1
ATOM 667 N N . THR A 1 87 ? -1.787 -9.746 -0.324 1.00 90.44 87 THR A N 1
ATOM 668 C CA . THR A 1 87 ? -0.519 -9.992 -1.012 1.00 90.44 87 THR A CA 1
ATOM 669 C C . THR A 1 87 ? -0.283 -8.883 -2.033 1.00 90.44 87 THR A C 1
ATOM 671 O O . THR A 1 87 ? -1.143 -8.596 -2.863 1.00 90.44 87 THR A O 1
ATOM 674 N N . LEU A 1 88 ? 0.892 -8.262 -1.983 1.00 91.31 88 LEU A N 1
ATOM 675 C CA . LEU A 1 88 ? 1.358 -7.286 -2.956 1.00 91.31 88 LEU A CA 1
ATOM 676 C C . LEU A 1 88 ? 2.227 -8.014 -3.973 1.00 91.31 88 LEU A C 1
ATOM 678 O O . LEU A 1 88 ? 3.352 -8.413 -3.666 1.00 91.31 88 LEU A O 1
ATOM 682 N N . LEU A 1 89 ? 1.705 -8.162 -5.184 1.00 90.25 89 LEU A N 1
ATOM 683 C CA . LEU A 1 89 ? 2.365 -8.852 -6.282 1.00 90.25 89 LEU A CA 1
ATOM 684 C C . LEU A 1 89 ? 3.130 -7.833 -7.122 1.00 90.25 89 LEU A C 1
ATOM 686 O O . LEU A 1 89 ? 2.525 -6.968 -7.757 1.00 90.25 89 LEU A O 1
ATOM 690 N N . GLN A 1 90 ? 4.459 -7.926 -7.148 1.00 86.75 90 GLN A N 1
ATOM 691 C CA . GLN A 1 90 ? 5.255 -7.065 -8.018 1.00 86.75 90 GLN A CA 1
ATOM 692 C C . GLN A 1 90 ? 5.073 -7.488 -9.476 1.00 86.75 90 GLN A C 1
ATOM 694 O O . GLN A 1 90 ? 5.427 -8.606 -9.859 1.00 86.75 90 GLN A O 1
ATOM 699 N N . HIS A 1 91 ? 4.594 -6.573 -10.312 1.00 75.31 91 HIS A N 1
ATOM 700 C CA . HIS A 1 91 ? 4.569 -6.770 -11.748 1.00 75.31 91 HIS A CA 1
ATOM 701 C C . HIS A 1 91 ? 6.003 -6.653 -12.273 1.00 75.31 91 HIS A C 1
ATOM 703 O O . HIS A 1 91 ? 6.568 -5.562 -12.371 1.00 75.31 91 HIS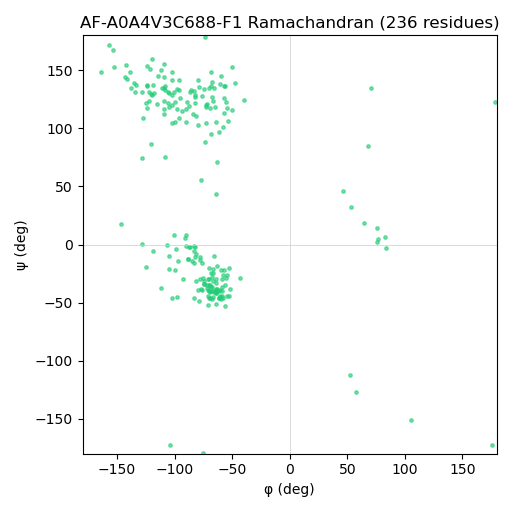 A O 1
ATOM 709 N N . LYS A 1 92 ? 6.624 -7.787 -12.598 1.00 64.31 92 LYS A N 1
ATOM 710 C CA . LYS A 1 92 ? 7.869 -7.790 -13.367 1.00 64.31 92 LYS A CA 1
ATOM 711 C C . LYS A 1 92 ? 7.468 -7.713 -14.838 1.00 64.31 92 LYS A C 1
ATOM 713 O O . LYS A 1 92 ? 6.864 -8.676 -15.312 1.00 64.31 92 LYS A O 1
ATOM 718 N N . PRO A 1 93 ? 7.745 -6.611 -15.563 1.00 56.28 93 PRO A N 1
ATOM 719 C CA . PRO A 1 93 ? 7.515 -6.611 -16.998 1.00 56.28 93 PRO A CA 1
ATOM 720 C C . PRO A 1 93 ? 8.287 -7.795 -17.580 1.00 56.28 93 PRO A C 1
ATOM 722 O O . PRO A 1 93 ? 9.493 -7.922 -17.352 1.00 56.28 93 PRO A O 1
ATOM 725 N N . GLN A 1 94 ? 7.588 -8.695 -18.277 1.00 52.97 94 GLN A N 1
ATOM 726 C CA . GLN A 1 94 ? 8.259 -9.706 -19.085 1.00 52.97 94 GLN A CA 1
ATOM 727 C C . GLN A 1 94 ? 9.191 -8.941 -20.018 1.00 52.97 94 GLN A C 1
ATOM 729 O O . GLN A 1 94 ? 8.732 -8.093 -20.784 1.00 52.97 94 GLN A O 1
ATOM 734 N N . ALA A 1 95 ? 10.498 -9.172 -19.894 1.00 50.09 95 ALA A N 1
ATOM 735 C CA . ALA A 1 95 ? 11.479 -8.542 -20.758 1.00 50.09 95 ALA A CA 1
ATOM 736 C C . ALA A 1 95 ? 11.127 -8.918 -22.203 1.00 50.09 95 ALA A C 1
ATOM 738 O O . ALA A 1 95 ? 11.379 -10.042 -22.635 1.00 50.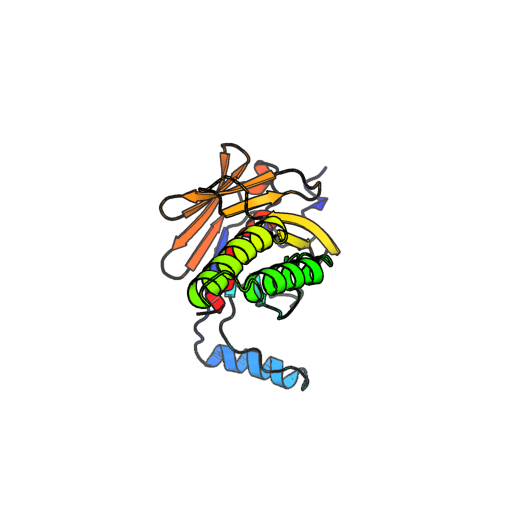09 95 ALA A O 1
ATOM 739 N N . GLN A 1 96 ? 10.484 -8.007 -22.937 1.00 48.62 96 GLN A N 1
ATOM 740 C CA . GLN A 1 96 ? 10.204 -8.223 -24.348 1.00 48.62 96 GLN A CA 1
ATOM 741 C C . GLN A 1 96 ? 11.538 -8.410 -25.079 1.00 48.62 96 GLN A C 1
ATOM 743 O O . GLN A 1 96 ? 12.549 -7.800 -24.723 1.00 48.62 96 GLN A O 1
ATOM 748 N N . ALA A 1 97 ? 11.528 -9.274 -26.093 1.00 48.66 97 ALA A N 1
ATOM 749 C CA . ALA A 1 97 ? 12.663 -9.822 -26.837 1.00 48.66 97 ALA A CA 1
ATOM 750 C C . ALA A 1 97 ? 13.502 -8.800 -27.653 1.00 48.66 97 ALA A C 1
ATOM 752 O O . ALA A 1 97 ? 13.884 -9.065 -28.788 1.00 48.66 97 ALA A O 1
ATOM 753 N N . GLN A 1 98 ? 13.816 -7.625 -27.098 1.00 51.91 98 GLN A N 1
ATOM 754 C CA . GLN A 1 98 ? 14.619 -6.572 -27.736 1.00 51.91 98 GLN A CA 1
ATOM 755 C C . GLN A 1 98 ? 16.094 -6.561 -27.287 1.00 51.91 98 GLN A C 1
ATOM 757 O O . GLN A 1 98 ? 16.908 -5.821 -27.846 1.00 51.91 98 GLN A O 1
ATOM 762 N N . GLN A 1 99 ? 16.484 -7.427 -26.341 1.00 53.53 99 GLN A N 1
ATOM 763 C CA . GLN A 1 99 ? 17.890 -7.631 -25.950 1.00 53.53 99 GLN A CA 1
ATOM 764 C C . GLN A 1 99 ? 18.846 -7.922 -27.131 1.00 53.53 99 GLN A C 1
ATOM 766 O O . GLN A 1 99 ? 19.949 -7.363 -27.133 1.00 53.53 99 GLN A O 1
ATOM 771 N N . PRO A 1 100 ? 18.467 -8.702 -28.170 1.00 54.84 100 PRO A N 1
ATOM 772 C CA . PRO A 1 100 ? 19.369 -8.988 -29.290 1.00 54.84 100 PRO A CA 1
ATOM 773 C C . PRO A 1 100 ? 19.750 -7.735 -30.096 1.00 54.84 100 PRO A C 1
ATOM 775 O O . PRO A 1 100 ? 20.875 -7.626 -30.586 1.00 54.84 100 PRO A O 1
ATOM 778 N N . TYR A 1 101 ? 18.836 -6.765 -30.215 1.00 59.69 101 TYR A N 1
ATOM 779 C CA . TYR A 1 101 ? 19.051 -5.540 -30.989 1.00 59.69 101 TYR A CA 1
ATOM 780 C C . TYR A 1 101 ? 20.062 -4.601 -30.311 1.00 59.69 101 TYR A C 1
ATOM 782 O O . TYR A 1 101 ? 20.987 -4.102 -30.958 1.00 59.69 101 TYR A O 1
ATOM 790 N N . LEU A 1 102 ? 19.943 -4.422 -28.992 1.00 52.19 102 LEU A N 1
ATOM 791 C CA . LEU A 1 102 ? 20.828 -3.553 -28.209 1.00 52.19 102 LEU A CA 1
ATOM 792 C C . LEU A 1 102 ? 22.269 -4.077 -28.168 1.00 52.19 102 LEU A C 1
ATOM 794 O O . LEU A 1 102 ? 23.213 -3.305 -28.352 1.00 52.19 102 LEU A O 1
ATOM 798 N N . LEU A 1 103 ? 22.445 -5.394 -28.024 1.00 56.78 103 LEU A N 1
ATOM 799 C CA . LEU A 1 103 ? 23.763 -6.036 -28.076 1.00 56.78 103 LEU A CA 1
ATOM 800 C C . LEU A 1 103 ? 24.422 -5.883 -29.457 1.00 56.78 103 LEU A C 1
ATOM 802 O O . LEU A 1 103 ? 25.620 -5.600 -29.547 1.00 56.78 103 LEU A O 1
ATOM 806 N N . ARG A 1 104 ? 23.644 -5.997 -30.543 1.00 60.56 104 ARG A N 1
ATOM 807 C CA . ARG A 1 104 ? 24.142 -5.835 -31.920 1.00 60.56 104 ARG A CA 1
ATOM 808 C C . ARG A 1 104 ? 24.586 -4.395 -32.206 1.00 60.56 104 ARG A C 1
ATOM 810 O O . ARG A 1 104 ? 25.637 -4.196 -32.816 1.00 60.56 104 ARG A O 1
ATOM 817 N N . ARG A 1 105 ? 23.844 -3.394 -31.715 1.00 59.78 105 ARG A N 1
ATOM 818 C CA . ARG A 1 105 ? 24.194 -1.967 -31.858 1.00 59.78 105 ARG A CA 1
ATOM 819 C C . ARG A 1 105 ? 25.440 -1.595 -31.048 1.00 59.78 105 ARG A C 1
ATOM 821 O O . ARG A 1 105 ? 26.311 -0.885 -31.550 1.00 59.78 105 ARG A O 1
ATOM 828 N N . MET A 1 106 ? 25.564 -2.132 -29.832 1.00 55.22 106 MET A N 1
ATOM 829 C CA . MET A 1 106 ? 26.737 -1.925 -28.977 1.00 55.22 106 MET A CA 1
ATOM 830 C C . MET A 1 106 ? 28.004 -2.521 -29.609 1.00 55.22 106 MET A C 1
ATOM 832 O O . MET A 1 106 ? 29.044 -1.863 -29.645 1.00 55.22 106 MET A O 1
ATOM 836 N N . ARG A 1 107 ? 27.902 -3.723 -30.196 1.00 60.84 107 ARG A N 1
ATOM 837 C CA . ARG A 1 107 ? 29.008 -4.368 -30.922 1.00 60.84 107 ARG A CA 1
ATOM 838 C C . ARG A 1 107 ? 29.477 -3.530 -32.114 1.00 60.84 107 ARG A C 1
ATOM 840 O O . ARG A 1 107 ? 30.676 -3.312 -32.236 1.00 60.84 107 ARG A O 1
ATOM 847 N N . ALA A 1 108 ? 28.552 -2.992 -32.915 1.00 61.12 108 ALA A N 1
ATOM 848 C CA . ALA A 1 108 ? 28.875 -2.1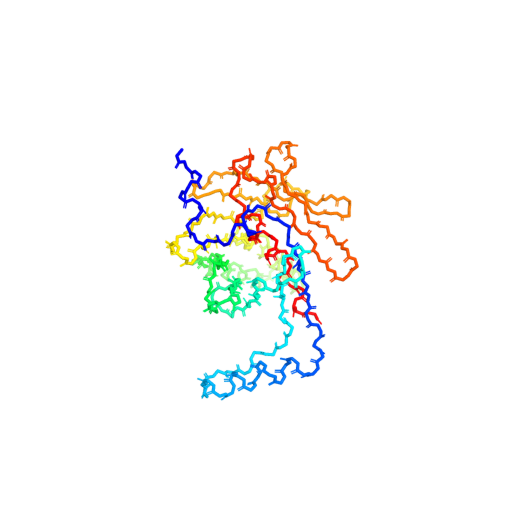51 -34.073 1.00 61.12 108 ALA A CA 1
ATOM 849 C C . ALA A 1 108 ? 29.681 -0.887 -33.703 1.00 61.12 108 ALA A C 1
ATOM 851 O O . ALA A 1 108 ? 30.591 -0.495 -34.432 1.00 61.12 108 ALA A O 1
ATOM 852 N N . GLN A 1 109 ? 29.391 -0.274 -32.551 1.00 57.81 109 GLN A N 1
ATOM 853 C CA . GLN A 1 109 ? 30.116 0.910 -32.067 1.00 57.81 109 GLN A CA 1
ATOM 854 C C . GLN A 1 109 ? 31.512 0.589 -31.525 1.00 57.81 109 GLN A C 1
ATOM 856 O O . GLN A 1 109 ? 32.438 1.387 -31.676 1.00 57.81 109 GLN A O 1
ATOM 861 N N . LEU A 1 110 ? 31.680 -0.576 -30.898 1.00 57.81 110 LEU A N 1
ATOM 862 C CA . LEU A 1 110 ? 32.976 -1.027 -30.388 1.00 57.81 110 LEU A CA 1
ATOM 863 C C . LEU A 1 110 ? 33.931 -1.411 -31.533 1.00 57.81 110 LEU A C 1
ATOM 865 O O . LEU A 1 110 ? 35.143 -1.205 -31.428 1.00 57.81 110 LEU A O 1
ATOM 869 N N . THR A 1 111 ? 33.384 -1.877 -32.657 1.00 66.56 111 THR A N 1
ATOM 870 C CA . THR A 1 111 ? 34.143 -2.250 -33.860 1.00 66.56 111 THR A CA 1
ATOM 871 C C . THR A 1 111 ? 34.415 -1.094 -34.833 1.00 66.56 111 THR A C 1
ATOM 873 O O . THR A 1 111 ? 35.097 -1.315 -35.829 1.00 66.56 111 THR A O 1
ATOM 876 N N . ASP A 1 112 ? 33.936 0.133 -34.577 1.00 63.44 112 ASP A N 1
ATOM 877 C CA . ASP A 1 112 ? 34.156 1.292 -35.467 1.00 63.44 112 ASP A CA 1
ATOM 878 C C . ASP A 1 112 ? 35.632 1.734 -35.479 1.00 63.44 112 ASP A C 1
ATOM 880 O O . ASP A 1 112 ? 36.072 2.517 -34.635 1.00 63.44 112 ASP A O 1
ATOM 884 N N . GLY A 1 113 ? 36.390 1.240 -36.464 1.00 61.34 113 GLY A N 1
ATOM 885 C CA . GLY A 1 113 ? 37.834 1.429 -36.647 1.00 61.34 113 GLY A CA 1
ATOM 886 C C . GLY A 1 113 ? 38.336 2.878 -36.639 1.00 61.34 113 GLY A C 1
ATOM 887 O O . GLY A 1 113 ? 39.510 3.109 -36.365 1.00 61.34 113 GLY A O 1
ATOM 888 N N . ARG A 1 114 ? 37.462 3.863 -36.878 1.00 70.25 114 ARG A N 1
ATOM 889 C CA . ARG A 1 114 ? 37.829 5.279 -37.072 1.00 70.25 114 ARG A CA 1
ATOM 890 C C . ARG A 1 114 ? 38.027 6.068 -35.775 1.00 70.25 114 ARG A C 1
ATOM 892 O O . ARG A 1 114 ? 38.313 7.261 -35.813 1.00 70.25 114 ARG A O 1
ATOM 899 N N . ARG A 1 115 ? 37.829 5.437 -34.614 1.00 66.50 115 ARG A N 1
ATOM 900 C CA . ARG A 1 115 ? 37.822 6.103 -33.299 1.00 66.50 115 ARG A CA 1
ATOM 901 C C . ARG A 1 115 ? 38.824 5.484 -32.337 1.00 66.50 115 ARG A C 1
ATOM 903 O O . ARG A 1 115 ? 39.099 4.293 -32.414 1.00 66.50 115 ARG A O 1
ATOM 910 N N . THR A 1 116 ? 39.310 6.248 -31.365 1.00 74.25 116 THR A N 1
ATOM 911 C CA . THR A 1 116 ? 40.116 5.699 -30.260 1.00 74.25 116 THR A CA 1
ATOM 912 C C . THR A 1 116 ? 39.262 4.817 -29.342 1.00 74.25 116 THR A C 1
ATOM 914 O O . THR A 1 116 ? 38.080 5.093 -29.138 1.00 74.25 116 THR A O 1
ATOM 917 N N . ILE A 1 117 ? 39.845 3.781 -28.732 1.00 68.00 117 ILE A N 1
ATOM 918 C CA . ILE A 1 117 ? 39.120 2.812 -27.881 1.00 68.00 117 ILE A CA 1
ATOM 919 C C . ILE A 1 117 ? 38.308 3.511 -26.774 1.00 68.00 117 ILE A C 1
ATOM 921 O O . ILE A 1 117 ? 37.123 3.226 -26.598 1.00 68.00 117 ILE A O 1
ATOM 925 N N . ARG A 1 118 ? 38.893 4.509 -26.090 1.00 67.75 118 ARG A N 1
ATOM 926 C CA . ARG A 1 118 ? 38.196 5.300 -25.055 1.00 67.75 118 ARG A CA 1
ATOM 927 C C . ARG A 1 118 ? 36.950 6.018 -25.583 1.00 67.75 118 ARG A C 1
ATOM 929 O O . ARG A 1 118 ? 35.929 6.059 -24.896 1.00 67.75 118 ARG A O 1
ATOM 936 N N . SER A 1 119 ? 37.008 6.578 -26.793 1.00 68.62 119 SER A N 1
ATOM 937 C CA . SER A 1 119 ? 35.865 7.287 -27.382 1.00 68.62 119 SER A CA 1
ATOM 938 C C . SER A 1 119 ? 34.768 6.332 -27.868 1.00 68.62 119 SER A C 1
ATOM 940 O O . SER A 1 119 ? 33.589 6.668 -27.739 1.00 68.62 119 SER A O 1
ATOM 942 N N . ARG A 1 120 ? 35.127 5.119 -28.320 1.00 60.56 120 ARG A N 1
ATOM 943 C CA . ARG A 1 120 ? 34.169 4.047 -28.657 1.00 60.56 120 ARG A CA 1
ATOM 944 C C . ARG A 1 120 ? 33.399 3.573 -27.432 1.00 60.56 120 ARG A C 1
ATOM 946 O O . ARG A 1 120 ? 32.175 3.592 -27.450 1.00 60.56 120 ARG A O 1
ATOM 953 N N . VAL A 1 121 ? 34.098 3.238 -26.345 1.00 60.00 121 VAL A N 1
ATOM 954 C CA . VAL A 1 121 ? 33.476 2.753 -25.099 1.00 60.00 121 VAL A CA 1
ATOM 955 C C . VAL A 1 121 ? 32.538 3.806 -24.504 1.00 60.00 121 VAL A C 1
ATOM 957 O O . VAL A 1 121 ? 31.392 3.505 -24.173 1.00 60.00 121 VAL A O 1
ATOM 960 N N . ARG A 1 122 ? 32.972 5.073 -24.435 1.00 66.62 122 ARG A N 1
ATOM 961 C CA . ARG A 1 122 ? 32.148 6.158 -23.876 1.00 66.62 122 ARG A CA 1
ATOM 962 C C . ARG A 1 122 ? 30.910 6.464 -24.724 1.00 66.62 122 ARG A C 1
ATOM 964 O O . ARG A 1 122 ? 29.898 6.915 -24.186 1.00 66.62 122 ARG A O 1
ATOM 971 N N . ARG A 1 123 ? 30.983 6.280 -26.045 1.00 65.56 123 ARG A N 1
ATOM 972 C CA . ARG A 1 123 ? 29.837 6.482 -26.941 1.00 65.56 123 ARG A CA 1
ATOM 973 C C . ARG A 1 123 ? 28.881 5.294 -26.900 1.00 65.56 123 ARG A C 1
ATOM 975 O O . ARG A 1 123 ? 27.702 5.515 -26.644 1.00 65.56 123 ARG A O 1
ATOM 982 N N . ALA A 1 124 ? 29.407 4.075 -27.022 1.00 59.22 124 ALA A N 1
ATOM 983 C CA . ALA A 1 124 ? 28.639 2.842 -26.902 1.00 59.22 124 ALA A CA 1
ATOM 984 C C . ALA A 1 124 ? 27.872 2.804 -25.573 1.00 59.22 124 ALA A C 1
ATOM 986 O O . ALA A 1 124 ? 26.678 2.542 -25.578 1.00 59.22 124 ALA A O 1
ATOM 987 N N . GLY A 1 125 ? 28.508 3.176 -24.456 1.00 58.78 125 GLY A N 1
ATOM 988 C CA . GLY A 1 125 ? 27.849 3.262 -23.150 1.00 58.78 125 GLY A CA 1
ATOM 989 C C . GLY A 1 125 ? 26.740 4.319 -23.073 1.00 58.78 125 GLY A C 1
ATOM 990 O O . GLY A 1 125 ? 25.680 4.050 -22.512 1.00 58.78 125 GLY A O 1
ATOM 991 N N . ARG A 1 126 ? 26.937 5.513 -23.650 1.00 64.50 126 ARG A N 1
ATOM 992 C CA . ARG A 1 126 ? 25.915 6.580 -23.651 1.00 64.50 126 ARG A CA 1
ATOM 993 C C . ARG A 1 126 ? 24.713 6.238 -24.526 1.00 64.50 126 ARG A C 1
ATOM 995 O O . ARG A 1 126 ? 23.584 6.405 -24.078 1.00 64.50 126 ARG A O 1
ATOM 1002 N N . GLU A 1 127 ? 24.952 5.752 -25.739 1.00 61.94 127 GLU A N 1
ATOM 1003 C CA . GLU A 1 127 ? 23.883 5.363 -26.663 1.00 61.94 127 GLU A CA 1
ATOM 1004 C C . GLU A 1 127 ? 23.163 4.106 -26.174 1.00 61.94 127 GLU A C 1
ATOM 1006 O O . GLU A 1 127 ? 21.938 4.097 -26.156 1.00 61.94 127 GLU A O 1
ATOM 1011 N N . PHE A 1 128 ? 23.890 3.119 -25.635 1.00 60.88 128 PHE A N 1
ATOM 1012 C CA . PHE A 1 128 ? 23.281 1.976 -24.954 1.00 60.88 128 PHE A CA 1
ATOM 1013 C C . PHE A 1 128 ? 22.416 2.431 -23.783 1.00 60.88 128 PHE A C 1
ATOM 1015 O O . PHE A 1 128 ? 21.283 2.000 -23.684 1.00 60.88 128 PHE A O 1
ATOM 1022 N N . THR A 1 129 ? 22.887 3.341 -22.927 1.00 57.88 129 THR A N 1
ATOM 1023 C CA . THR A 1 129 ? 22.086 3.835 -21.793 1.00 57.88 129 THR A CA 1
ATOM 1024 C C . THR A 1 129 ? 20.835 4.586 -22.262 1.00 57.88 129 THR A C 1
ATOM 1026 O O . THR A 1 129 ? 19.776 4.451 -21.653 1.00 57.88 129 THR A O 1
ATOM 1029 N N . ALA A 1 130 ? 20.935 5.382 -23.329 1.00 57.03 130 ALA A N 1
ATOM 1030 C CA . ALA A 1 130 ? 19.807 6.127 -23.883 1.00 57.03 130 ALA A CA 1
ATOM 1031 C C . ALA A 1 130 ? 18.779 5.206 -24.561 1.00 5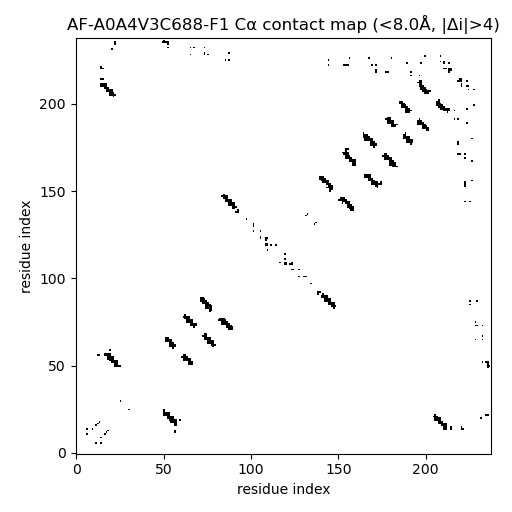7.03 130 ALA A C 1
ATOM 1033 O O . ALA A 1 130 ? 17.585 5.325 -24.292 1.00 57.03 130 ALA A O 1
ATOM 1034 N N . ASP A 1 131 ? 19.233 4.261 -25.385 1.00 59.00 131 ASP A N 1
ATOM 1035 C CA . ASP A 1 131 ? 18.377 3.279 -26.053 1.00 59.00 131 ASP A CA 1
ATOM 1036 C C . ASP A 1 131 ? 17.790 2.279 -25.050 1.00 59.00 131 ASP A C 1
ATOM 1038 O O . ASP A 1 131 ? 16.601 1.980 -25.104 1.00 59.00 131 ASP A O 1
ATOM 1042 N N . TRP A 1 132 ? 18.585 1.831 -24.073 1.00 50.62 132 TRP A N 1
ATOM 1043 C CA . TRP A 1 132 ? 18.137 0.991 -22.963 1.00 50.62 132 TRP A CA 1
ATOM 1044 C C . TRP A 1 132 ? 17.042 1.685 -22.165 1.00 50.62 132 TRP A C 1
ATOM 1046 O O . TRP A 1 132 ? 16.033 1.064 -21.891 1.00 50.62 132 TRP A O 1
ATOM 1056 N N . ARG A 1 133 ? 17.168 2.981 -21.850 1.00 53.66 133 ARG A N 1
ATOM 1057 C CA . ARG A 1 133 ? 16.099 3.733 -21.165 1.00 53.66 133 ARG A CA 1
ATOM 1058 C C . ARG A 1 133 ? 14.847 3.939 -22.021 1.00 53.66 133 ARG A C 1
ATOM 1060 O O . ARG A 1 133 ? 13.770 4.088 -21.457 1.00 53.66 133 ARG A O 1
ATOM 1067 N N . ARG A 1 134 ? 14.976 3.980 -23.353 1.00 56.53 134 ARG A N 1
ATOM 1068 C CA . ARG A 1 134 ? 13.839 4.101 -24.285 1.00 56.53 134 ARG A CA 1
ATOM 1069 C C . ARG A 1 134 ? 13.079 2.786 -24.456 1.00 56.53 134 ARG A C 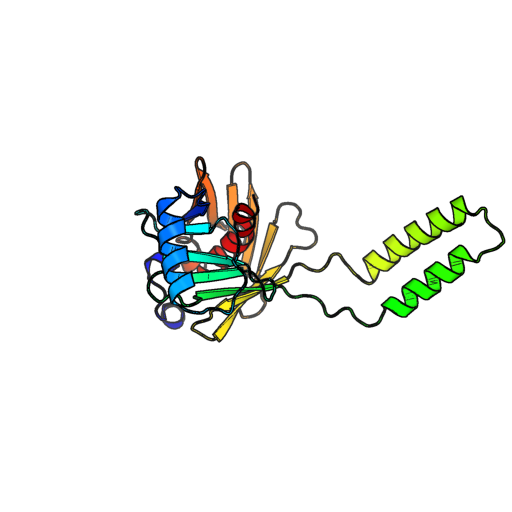1
ATOM 1071 O O . ARG A 1 134 ? 11.862 2.806 -24.563 1.00 56.53 134 ARG A O 1
ATOM 1078 N N . ILE A 1 135 ? 13.800 1.670 -24.496 1.00 48.09 135 ILE A N 1
ATOM 1079 C CA . ILE A 1 135 ? 13.259 0.326 -24.757 1.00 48.09 135 ILE A CA 1
ATOM 1080 C C . ILE A 1 135 ? 12.903 -0.406 -23.458 1.00 48.09 135 ILE A C 1
ATOM 1082 O O . ILE A 1 135 ? 11.997 -1.231 -23.416 1.00 48.09 135 ILE A O 1
ATOM 1086 N N . ASN A 1 136 ? 13.618 -0.088 -22.389 1.00 41.25 136 ASN A N 1
ATOM 1087 C CA . ASN A 1 136 ? 13.447 -0.614 -21.049 1.00 41.25 136 ASN A CA 1
ATOM 1088 C C . ASN A 1 136 ? 13.339 0.599 -20.106 1.00 41.25 136 ASN A C 1
ATOM 1090 O O . ASN A 1 136 ? 14.318 0.957 -19.432 1.00 41.25 136 ASN A O 1
ATOM 1094 N N . PRO A 1 137 ? 12.189 1.312 -20.114 1.00 49.62 137 PRO A N 1
ATOM 1095 C CA . PRO A 1 137 ? 11.943 2.369 -19.136 1.00 49.62 137 PRO A CA 1
ATOM 1096 C C . PRO A 1 137 ? 12.229 1.814 -17.737 1.00 49.62 137 PRO A C 1
ATOM 1098 O O . PRO A 1 137 ? 12.126 0.600 -17.538 1.00 49.62 137 PRO A O 1
ATOM 1101 N N . ARG A 1 138 ? 12.612 2.675 -16.770 1.00 49.78 138 ARG A N 1
ATOM 1102 C CA . ARG A 1 138 ? 12.753 2.245 -15.359 1.00 49.78 138 ARG A CA 1
ATOM 1103 C C . ARG A 1 138 ? 11.587 1.305 -15.069 1.00 49.78 138 ARG A C 1
ATOM 1105 O O . ARG A 1 138 ? 10.469 1.734 -15.367 1.00 49.78 138 ARG A O 1
ATOM 1112 N N . PRO A 1 139 ? 11.835 0.060 -14.610 1.00 53.16 139 PRO A N 1
ATOM 1113 C CA . PRO A 1 139 ? 10.785 -0.940 -14.528 1.00 53.16 139 PRO A CA 1
ATOM 1114 C C . PRO A 1 139 ? 9.629 -0.275 -13.808 1.00 53.16 139 PRO A C 1
ATOM 1116 O O . PRO A 1 139 ? 9.821 0.211 -12.690 1.00 53.16 139 PRO A O 1
ATOM 1119 N N . LEU A 1 140 ? 8.503 -0.120 -14.512 1.00 58.59 140 LEU A N 1
ATOM 1120 C CA . LEU A 1 140 ? 7.305 0.474 -13.945 1.00 58.59 140 LEU A CA 1
ATOM 1121 C C . LEU A 1 140 ? 7.040 -0.343 -12.688 1.00 58.59 140 LEU A C 1
ATOM 1123 O O . LEU A 1 140 ? 6.720 -1.526 -12.782 1.00 58.59 140 LEU A O 1
ATOM 1127 N N . GLN A 1 141 ? 7.306 0.246 -11.520 1.00 77.81 141 GLN A N 1
ATOM 1128 C CA . GLN A 1 141 ? 7.088 -0.433 -10.256 1.00 77.81 141 GLN A CA 1
ATOM 1129 C C . GLN A 1 141 ? 5.584 -0.453 -10.076 1.00 77.81 141 GLN A C 1
ATOM 1131 O O . GLN A 1 141 ? 4.989 0.494 -9.574 1.00 77.81 141 GLN A O 1
ATOM 1136 N N . ILE A 1 142 ? 4.978 -1.496 -10.619 1.00 86.31 142 ILE A N 1
ATOM 1137 C CA . ILE A 1 142 ? 3.558 -1.752 -10.546 1.00 86.31 142 ILE A CA 1
ATOM 1138 C C . ILE A 1 142 ? 3.381 -2.890 -9.557 1.00 86.31 142 ILE A C 1
ATOM 1140 O O . ILE A 1 142 ? 4.068 -3.908 -9.639 1.00 86.31 142 ILE A O 1
ATOM 1144 N N . TRP A 1 143 ? 2.462 -2.702 -8.626 1.00 90.88 143 TRP A N 1
ATOM 1145 C CA . TRP A 1 143 ? 2.116 -3.685 -7.618 1.00 90.88 143 TRP A CA 1
ATOM 1146 C C . TRP A 1 143 ? 0.626 -3.953 -7.696 1.00 90.88 143 TRP A C 1
ATOM 1148 O O . TRP A 1 143 ? -0.176 -3.043 -7.491 1.00 90.88 143 TRP A O 1
ATOM 1158 N N . ASP A 1 144 ? 0.256 -5.189 -8.004 1.00 92.56 144 ASP A N 1
ATOM 1159 C CA . ASP A 1 144 ? -1.131 -5.629 -7.934 1.00 92.56 144 ASP A CA 1
ATOM 1160 C C . ASP A 1 144 ? -1.454 -6.019 -6.486 1.00 92.56 144 ASP A C 1
ATOM 1162 O O . ASP A 1 144 ? -0.689 -6.730 -5.830 1.00 92.56 144 ASP A O 1
ATOM 1166 N N . ILE A 1 145 ? -2.580 -5.526 -5.972 1.00 93.50 145 ILE A N 1
ATOM 1167 C CA . ILE A 1 145 ? -3.016 -5.766 -4.596 1.00 93.50 145 ILE A CA 1
ATOM 1168 C C . ILE A 1 145 ? -4.059 -6.878 -4.623 1.00 93.50 145 ILE A C 1
ATOM 1170 O O . ILE A 1 145 ? -5.202 -6.658 -5.031 1.00 93.50 145 ILE A O 1
ATOM 1174 N N . LEU A 1 146 ? -3.656 -8.069 -4.193 1.00 91.75 146 LEU A N 1
ATOM 1175 C CA . LEU A 1 146 ? -4.516 -9.238 -4.056 1.00 91.75 146 LEU A CA 1
ATOM 1176 C C . LEU A 1 146 ? -5.146 -9.251 -2.662 1.00 91.75 146 LEU A C 1
ATOM 1178 O O . LEU A 1 146 ? -4.427 -9.306 -1.666 1.00 91.75 146 LEU A O 1
ATOM 1182 N N . ASP A 1 147 ? -6.477 -9.267 -2.596 1.00 90.44 147 ASP A N 1
ATOM 1183 C CA . ASP A 1 147 ? -7.178 -9.746 -1.406 1.00 90.44 147 ASP A CA 1
ATOM 1184 C C . ASP A 1 147 ? -7.219 -11.276 -1.479 1.00 90.44 147 ASP A C 1
ATOM 1186 O O . ASP A 1 147 ? -7.876 -11.855 -2.350 1.00 90.44 147 ASP A O 1
ATOM 1190 N N . ASN A 1 148 ? -6.476 -11.931 -0.588 1.00 88.56 148 ASN A N 1
ATOM 1191 C CA . ASN A 1 148 ? -6.313 -13.384 -0.584 1.00 88.56 148 ASN A CA 1
ATOM 1192 C C . ASN A 1 148 ? -7.601 -14.128 -0.219 1.00 88.56 148 ASN A C 1
ATOM 1194 O O . ASN A 1 148 ? -7.772 -15.276 -0.616 1.00 88.56 148 ASN A O 1
ATOM 1198 N N . ARG A 1 149 ? -8.520 -13.485 0.506 1.00 83.56 149 ARG A N 1
ATOM 1199 C CA . ARG A 1 149 ? -9.775 -14.107 0.945 1.00 83.56 149 ARG A CA 1
ATOM 1200 C C . ARG A 1 149 ? -10.798 -14.131 -0.171 1.00 83.56 149 ARG A C 1
ATOM 1202 O O . ARG A 1 149 ? -11.534 -15.097 -0.326 1.00 83.56 149 ARG A O 1
ATOM 1209 N N . MET A 1 150 ? -10.837 -13.048 -0.941 1.00 84.88 150 MET A N 1
ATOM 1210 C CA . MET A 1 150 ? -11.654 -12.953 -2.148 1.00 84.88 150 MET A CA 1
ATOM 1211 C C . MET A 1 150 ? -10.968 -13.590 -3.361 1.00 84.88 150 MET A C 1
ATOM 1213 O O . MET A 1 150 ? -11.593 -13.709 -4.412 1.00 84.88 150 MET A O 1
ATOM 1217 N N . ASN A 1 151 ? -9.684 -13.938 -3.229 1.00 87.38 151 ASN A N 1
ATOM 1218 C CA . ASN A 1 151 ? -8.802 -14.370 -4.307 1.00 87.38 151 ASN A CA 1
ATOM 1219 C C . ASN A 1 151 ? -8.908 -13.463 -5.550 1.00 87.38 151 ASN A C 1
ATOM 1221 O O . ASN A 1 151 ? -9.072 -13.925 -6.680 1.00 87.38 151 ASN A O 1
ATOM 1225 N N . ARG A 1 152 ? -8.882 -12.142 -5.330 1.00 90.88 152 ARG A N 1
ATOM 1226 C CA . ARG A 1 152 ? -9.117 -11.138 -6.377 1.00 90.88 152 ARG A CA 1
ATOM 1227 C C . ARG A 1 152 ? -8.209 -9.924 -6.221 1.00 90.88 152 ARG A C 1
ATOM 1229 O O . ARG A 1 152 ? -7.991 -9.440 -5.113 1.00 90.88 152 ARG A O 1
ATOM 1236 N N . ILE A 1 153 ? -7.749 -9.380 -7.349 1.00 92.00 153 ILE A N 1
ATOM 1237 C CA . ILE A 1 153 ? -7.083 -8.075 -7.379 1.00 92.00 153 ILE A CA 1
ATOM 1238 C C . ILE A 1 153 ? -8.099 -6.967 -7.080 1.00 92.00 153 ILE A C 1
ATOM 1240 O O . ILE A 1 153 ? -9.062 -6.770 -7.827 1.00 92.00 153 ILE A O 1
ATOM 1244 N N . ILE A 1 154 ? -7.880 -6.249 -5.980 1.00 92.25 154 ILE A N 1
ATOM 1245 C CA . ILE A 1 154 ? -8.747 -5.156 -5.514 1.00 92.25 154 ILE A CA 1
ATOM 1246 C C . ILE A 1 154 ? -8.242 -3.775 -5.947 1.00 92.25 154 ILE A C 1
ATOM 1248 O O . ILE A 1 154 ? -8.989 -2.798 -5.903 1.00 92.25 154 ILE A O 1
ATOM 1252 N N . GLY A 1 155 ? -6.997 -3.690 -6.409 1.00 93.12 155 GLY A N 1
ATOM 1253 C CA . GLY A 1 155 ? -6.419 -2.465 -6.941 1.00 93.12 155 GLY A CA 1
ATOM 1254 C C . GLY A 1 155 ? -4.952 -2.621 -7.302 1.00 93.12 155 GLY A C 1
ATOM 1255 O O . GLY A 1 155 ? -4.401 -3.723 -7.289 1.00 93.12 155 GLY A O 1
ATOM 1256 N N . ARG A 1 156 ? -4.328 -1.498 -7.642 1.00 93.44 156 ARG A N 1
ATOM 1257 C CA . ARG A 1 156 ? -2.944 -1.438 -8.108 1.00 93.44 156 ARG A CA 1
ATOM 1258 C C . ARG A 1 156 ? -2.253 -0.187 -7.587 1.00 93.44 156 ARG A C 1
ATOM 1260 O O . ARG A 1 156 ? -2.867 0.875 -7.521 1.00 93.44 156 ARG A O 1
ATOM 1267 N N . LEU A 1 157 ? -0.970 -0.310 -7.273 1.00 92.06 157 LEU A N 1
ATOM 1268 C CA . LEU A 1 157 ? -0.078 0.815 -7.005 1.00 92.06 157 LEU A CA 1
ATOM 1269 C C . LEU A 1 157 ? 0.896 0.946 -8.167 1.00 92.06 157 LEU A C 1
ATOM 1271 O O . LEU A 1 157 ? 1.427 -0.057 -8.641 1.00 92.06 157 LEU A O 1
ATOM 1275 N N . ALA A 1 158 ? 1.136 2.167 -8.624 1.00 89.19 158 ALA A N 1
ATOM 1276 C CA . ALA A 1 158 ? 2.179 2.442 -9.602 1.00 89.19 158 ALA A CA 1
ATOM 1277 C C . ALA A 1 158 ? 2.915 3.728 -9.245 1.00 89.19 158 ALA A C 1
ATOM 1279 O O . ALA A 1 158 ? 2.318 4.655 -8.700 1.00 89.19 158 ALA A O 1
ATOM 1280 N N . VAL A 1 159 ? 4.199 3.804 -9.577 1.00 84.25 159 VAL A N 1
ATOM 1281 C CA . VAL A 1 159 ? 4.934 5.069 -9.478 1.00 84.25 159 VAL A CA 1
ATOM 1282 C C . VAL A 1 159 ? 4.356 6.044 -10.512 1.00 84.25 159 VAL A C 1
ATOM 1284 O O . VAL A 1 159 ? 4.309 5.695 -11.697 1.00 84.25 159 VAL A O 1
ATOM 1287 N N . PRO A 1 160 ? 3.886 7.236 -10.102 1.00 79.00 160 PRO A N 1
ATOM 1288 C CA . PRO A 1 160 ? 3.321 8.203 -11.030 1.00 79.00 160 PRO A CA 1
ATOM 1289 C C . PRO A 1 160 ? 4.408 8.755 -11.956 1.00 79.00 160 PRO A C 1
ATOM 1291 O O . PRO A 1 160 ? 5.532 9.033 -11.535 1.00 79.00 160 PRO A O 1
ATOM 1294 N N . ILE A 1 161 ? 4.057 8.927 -13.228 1.00 72.56 161 ILE A N 1
ATOM 1295 C CA . ILE A 1 161 ? 4.901 9.608 -14.211 1.00 72.56 161 ILE A CA 1
ATOM 1296 C C . ILE A 1 161 ? 4.606 11.110 -14.084 1.00 72.56 161 ILE A C 1
ATOM 1298 O O . ILE A 1 161 ? 3.446 11.497 -13.976 1.00 72.56 161 ILE A O 1
ATOM 1302 N N . ASP A 1 162 ? 5.650 11.938 -14.036 1.00 70.19 162 ASP A N 1
ATOM 1303 C CA . ASP A 1 162 ? 5.571 13.410 -14.026 1.00 70.19 162 ASP A CA 1
ATOM 1304 C C . ASP A 1 162 ? 4.898 14.077 -12.806 1.00 70.19 162 ASP A C 1
ATOM 1306 O O . ASP A 1 162 ? 4.572 15.262 -12.850 1.00 70.19 162 ASP A O 1
ATOM 1310 N N . VAL A 1 163 ? 4.755 13.373 -11.674 1.00 73.25 163 VAL A N 1
ATOM 1311 C CA . VAL A 1 163 ? 4.279 13.970 -10.406 1.00 73.25 163 VAL A CA 1
ATOM 1312 C C . VAL A 1 163 ? 5.337 13.807 -9.307 1.00 73.25 163 VAL A C 1
ATOM 1314 O O . VAL A 1 163 ? 5.292 12.842 -8.546 1.00 73.25 163 VAL A O 1
ATOM 1317 N N . PRO A 1 164 ? 6.309 14.733 -9.192 1.00 70.25 164 PRO A N 1
ATOM 1318 C CA . PRO A 1 164 ? 7.491 14.547 -8.344 1.00 70.25 164 PRO A CA 1
ATOM 1319 C C . PRO A 1 164 ? 7.193 14.510 -6.839 1.00 70.25 164 PRO A C 1
ATOM 1321 O O . PRO A 1 164 ? 7.961 13.926 -6.080 1.00 70.25 164 PRO A O 1
ATOM 1324 N N . SER A 1 165 ? 6.085 15.109 -6.393 1.00 77.25 165 SER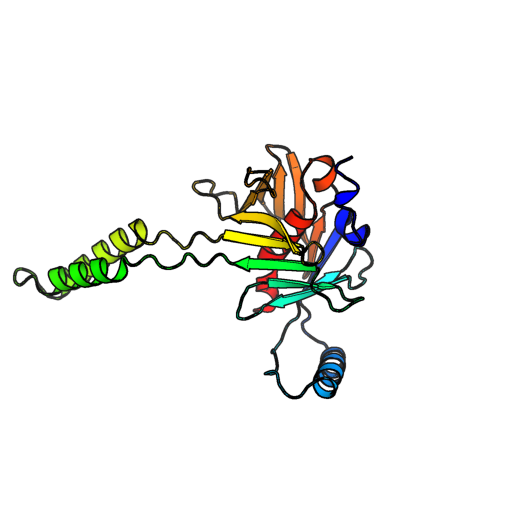 A N 1
ATOM 1325 C CA . SER A 1 165 ? 5.659 15.064 -4.988 1.00 77.25 165 SER A CA 1
ATOM 1326 C C . SER A 1 165 ? 4.918 13.778 -4.619 1.00 77.25 165 SER A C 1
ATOM 1328 O O . SER A 1 165 ? 4.636 13.561 -3.442 1.00 77.25 165 SER A O 1
ATOM 1330 N N . ALA A 1 166 ? 4.586 12.929 -5.596 1.00 81.31 166 ALA A N 1
ATOM 1331 C CA . ALA A 1 166 ? 3.812 11.721 -5.377 1.00 81.31 166 ALA A CA 1
ATOM 1332 C C . ALA A 1 166 ? 4.689 10.467 -5.435 1.00 81.31 166 ALA A C 1
ATOM 1334 O O . ALA A 1 166 ? 5.463 10.254 -6.364 1.00 81.31 166 ALA A O 1
ATOM 1335 N N . ARG A 1 167 ? 4.540 9.615 -4.421 1.00 85.81 167 ARG A N 1
ATOM 1336 C CA . ARG A 1 167 ? 5.227 8.323 -4.296 1.00 85.81 167 ARG A CA 1
ATOM 1337 C C . ARG A 1 167 ? 4.501 7.232 -5.072 1.00 85.81 167 ARG A C 1
ATOM 1339 O O . ARG A 1 167 ? 5.126 6.500 -5.833 1.00 85.81 167 ARG A O 1
ATOM 1346 N N . TRP A 1 168 ? 3.179 7.176 -4.912 1.00 90.38 168 TRP A N 1
ATOM 1347 C CA . TRP A 1 168 ? 2.323 6.160 -5.521 1.00 90.38 168 TRP A CA 1
ATOM 1348 C C . TRP A 1 168 ? 1.037 6.771 -6.059 1.00 90.38 168 TRP A C 1
ATOM 1350 O O . TRP A 1 168 ? 0.357 7.527 -5.367 1.00 90.38 168 TRP A O 1
ATOM 1360 N N . ALA A 1 169 ? 0.668 6.385 -7.272 1.00 90.38 169 ALA A N 1
ATOM 1361 C CA . ALA A 1 169 ? -0.696 6.460 -7.760 1.00 90.38 169 ALA A CA 1
ATOM 1362 C C . ALA A 1 169 ? -1.438 5.179 -7.352 1.00 90.38 169 ALA A C 1
ATOM 1364 O O . ALA A 1 169 ? -0.936 4.070 -7.552 1.00 90.38 169 ALA A O 1
ATOM 1365 N N . ILE A 1 170 ? -2.628 5.345 -6.777 1.00 92.75 170 ILE A N 1
ATOM 1366 C CA . ILE A 1 170 ? -3.492 4.265 -6.302 1.00 92.75 170 ILE A CA 1
ATOM 1367 C C . ILE A 1 170 ? -4.648 4.119 -7.284 1.00 92.75 170 ILE A C 1
ATOM 1369 O O . ILE A 1 170 ? -5.418 5.057 -7.500 1.00 92.75 170 ILE A O 1
ATOM 1373 N N . PHE A 1 171 ? -4.790 2.929 -7.852 1.00 91.06 171 PHE A N 1
ATOM 1374 C CA . PHE A 1 171 ? -5.850 2.578 -8.786 1.00 91.06 171 PHE A CA 1
ATOM 1375 C C . PHE A 1 171 ? -6.794 1.579 -8.125 1.00 91.06 171 PHE A C 1
ATOM 1377 O O . PHE A 1 171 ? -6.350 0.611 -7.504 1.00 91.06 171 PHE A O 1
ATOM 1384 N N . GLY A 1 172 ? -8.100 1.801 -8.269 1.00 88.25 172 GLY A N 1
ATOM 1385 C CA . GLY A 1 172 ? -9.105 0.838 -7.815 1.00 88.25 172 GLY A CA 1
ATOM 1386 C C . GLY A 1 172 ? -9.176 -0.397 -8.720 1.00 88.25 172 GLY A C 1
ATOM 1387 O O . GLY A 1 172 ? -8.517 -0.468 -9.758 1.00 88.25 172 GLY A O 1
ATOM 1388 N N . ALA A 1 173 ? -10.044 -1.353 -8.378 1.00 85.69 173 ALA A N 1
ATOM 1389 C CA . ALA A 1 173 ? -10.233 -2.597 -9.137 1.00 85.69 173 ALA A CA 1
ATOM 1390 C C . ALA A 1 173 ? -10.623 -2.396 -10.618 1.00 85.69 173 ALA A C 1
ATOM 1392 O O . ALA A 1 173 ? -10.422 -3.290 -11.435 1.00 85.69 173 ALA A O 1
ATOM 1393 N N . THR A 1 174 ? -11.183 -1.237 -10.979 1.00 83.75 174 THR A N 1
ATOM 1394 C CA . THR A 1 174 ? -11.542 -0.880 -12.365 1.00 83.75 174 THR A CA 1
ATOM 1395 C C . THR A 1 174 ? -10.360 -0.345 -13.180 1.00 83.75 174 THR A C 1
ATOM 1397 O O . THR A 1 174 ? -10.532 -0.005 -14.347 1.00 83.75 174 THR A O 1
ATOM 1400 N N . GLY A 1 175 ? -9.177 -0.209 -12.571 1.00 78.25 175 GLY A N 1
ATOM 1401 C CA . GLY A 1 175 ? -7.992 0.381 -13.196 1.00 78.25 175 GLY A CA 1
ATOM 1402 C C . GLY A 1 175 ? -8.032 1.907 -13.309 1.00 78.25 175 GLY A C 1
ATOM 1403 O O . GLY A 1 175 ? -7.101 2.496 -13.849 1.00 78.25 175 GLY A O 1
ATOM 1404 N N . ARG A 1 176 ? -9.081 2.568 -12.799 1.00 80.00 176 ARG A N 1
ATOM 1405 C CA . ARG A 1 176 ? -9.157 4.035 -12.756 1.00 80.00 176 ARG A CA 1
ATOM 1406 C C . ARG A 1 176 ? -8.337 4.589 -11.581 1.00 80.00 176 ARG A C 1
ATOM 1408 O O . ARG A 1 176 ? -8.368 3.979 -10.506 1.00 80.00 176 ARG A O 1
ATOM 1415 N N . PRO A 1 177 ? -7.642 5.733 -11.751 1.00 86.56 177 PRO A N 1
ATOM 1416 C CA . PRO A 1 177 ? -6.999 6.429 -10.642 1.00 86.56 177 PRO A CA 1
ATOM 1417 C C . PRO A 1 177 ? -8.033 6.768 -9.566 1.00 86.56 177 PRO A C 1
ATOM 1419 O O . PRO A 1 177 ? -9.066 7.365 -9.865 1.00 86.56 177 PRO A O 1
ATOM 1422 N N . ALA A 1 178 ? -7.761 6.365 -8.331 1.00 88.50 178 ALA A N 1
ATOM 1423 C CA . ALA A 1 178 ? -8.635 6.590 -7.184 1.00 88.50 178 ALA A CA 1
ATOM 1424 C C . ALA A 1 178 ? -8.013 7.569 -6.181 1.00 88.50 178 ALA A C 1
ATOM 1426 O O . ALA A 1 178 ? -8.718 8.395 -5.608 1.00 88.50 178 ALA A O 1
ATOM 1427 N N . ALA A 1 179 ? -6.697 7.495 -5.974 1.00 93.12 179 ALA A N 1
ATOM 1428 C CA . ALA A 1 179 ? -5.987 8.341 -5.023 1.00 93.12 179 ALA A CA 1
ATOM 1429 C C . ALA A 1 179 ? -4.496 8.462 -5.369 1.00 93.12 179 ALA A C 1
ATOM 1431 O O . ALA A 1 179 ? -3.983 7.757 -6.240 1.00 93.12 179 ALA A O 1
ATOM 1432 N N . MET A 1 180 ? -3.790 9.340 -4.661 1.00 93.00 180 MET A N 1
ATOM 1433 C CA . MET A 1 180 ? -2.338 9.496 -4.751 1.00 93.00 180 MET A CA 1
ATOM 1434 C C . MET A 1 180 ? -1.727 9.608 -3.355 1.00 93.00 180 MET A C 1
ATOM 1436 O O . MET A 1 180 ? -2.285 10.281 -2.491 1.00 93.00 180 MET A O 1
ATOM 1440 N N . LEU A 1 181 ? -0.584 8.958 -3.132 1.00 93.31 181 LEU A N 1
ATOM 1441 C CA . LEU A 1 181 ? 0.244 9.156 -1.945 1.00 93.31 181 LEU A CA 1
ATOM 1442 C C . LEU A 1 181 ? 1.252 10.271 -2.218 1.00 93.31 181 LEU A C 1
ATOM 1444 O O . LEU A 1 181 ? 2.132 10.111 -3.064 1.00 93.31 181 LEU A O 1
ATOM 1448 N N . HIS A 1 182 ? 1.149 11.365 -1.474 1.00 90.31 182 HIS A N 1
ATOM 1449 C CA . HIS A 1 182 ? 2.059 12.501 -1.547 1.00 90.31 182 HIS A CA 1
ATOM 1450 C C . HIS A 1 182 ? 3.057 12.500 -0.394 1.00 90.31 182 HIS A C 1
ATOM 1452 O O . HIS A 1 182 ? 2.743 12.070 0.717 1.00 90.31 182 HIS A O 1
ATOM 1458 N N . VAL A 1 183 ? 4.252 13.015 -0.667 1.00 88.69 183 VAL A N 1
ATOM 1459 C CA . VAL A 1 183 ? 5.241 13.357 0.355 1.00 88.69 183 VAL A CA 1
ATOM 1460 C C . VAL A 1 183 ? 4.971 14.780 0.821 1.00 88.69 183 VAL A C 1
ATOM 1462 O O . VAL A 1 183 ? 5.042 15.717 0.026 1.00 88.69 183 VAL A O 1
ATOM 1465 N N . GLU A 1 184 ? 4.680 14.938 2.106 1.00 88.69 184 GLU A N 1
ATOM 1466 C CA . GLU A 1 184 ? 4.487 16.228 2.764 1.00 88.69 184 GLU A CA 1
ATOM 1467 C C . GLU A 1 184 ? 5.536 16.375 3.893 1.00 88.69 184 GLU A C 1
ATOM 1469 O O . GLU A 1 184 ? 6.132 15.381 4.325 1.00 88.69 184 GLU A O 1
ATOM 1474 N N . PRO A 1 185 ? 5.852 17.595 4.366 1.00 86.00 185 PRO A N 1
ATOM 1475 C CA . PRO A 1 185 ? 6.818 17.770 5.449 1.00 86.00 185 PRO A CA 1
ATOM 1476 C C . PRO A 1 185 ? 6.412 16.985 6.708 1.00 86.00 185 PRO A C 1
ATOM 1478 O O . PRO A 1 185 ? 5.414 17.292 7.351 1.00 86.00 185 PRO A O 1
ATOM 1481 N N . GLY A 1 186 ? 7.196 15.962 7.057 1.00 83.06 186 GLY A N 1
ATOM 1482 C CA . GLY A 1 186 ? 6.989 15.142 8.256 1.00 83.06 186 GLY A CA 1
ATOM 1483 C C . GLY A 1 186 ? 5.973 13.998 8.127 1.00 83.06 186 GLY A C 1
ATOM 1484 O O . GLY A 1 186 ? 5.838 13.221 9.073 1.00 83.06 186 GLY A O 1
ATOM 1485 N N . CYS A 1 187 ? 5.290 13.836 6.989 1.00 90.50 187 CYS A N 1
ATOM 1486 C CA . CYS A 1 187 ? 4.323 12.752 6.794 1.00 90.50 187 CYS A CA 1
ATOM 1487 C C . CYS A 1 187 ? 4.150 12.339 5.322 1.00 90.50 187 CYS A C 1
ATOM 1489 O O . CYS A 1 187 ? 4.592 13.010 4.390 1.00 90.50 187 CYS A O 1
ATOM 1491 N N . LEU A 1 188 ? 3.495 11.198 5.109 1.00 92.56 188 LEU A N 1
ATOM 1492 C CA . LEU A 1 188 ? 2.972 10.814 3.799 1.00 92.56 188 LEU A CA 1
ATOM 1493 C C . LEU A 1 188 ? 1.450 10.920 3.844 1.00 92.56 188 LEU A C 1
ATOM 1495 O O . LEU A 1 188 ? 0.832 10.416 4.778 1.00 92.56 188 LEU A O 1
ATOM 1499 N N . THR A 1 189 ? 0.833 11.542 2.847 1.00 94.81 189 THR A N 1
ATOM 1500 C CA . THR A 1 189 ? -0.614 11.796 2.850 1.00 94.81 189 THR A CA 1
ATOM 1501 C C . THR A 1 189 ? -1.254 11.168 1.623 1.00 94.81 189 THR A C 1
ATOM 1503 O O . THR A 1 189 ? -0.887 11.483 0.491 1.00 94.81 189 THR A O 1
ATOM 1506 N N . VAL A 1 190 ? -2.237 10.290 1.826 1.00 95.00 190 VAL A N 1
ATOM 1507 C CA . VAL A 1 190 ? -3.083 9.794 0.735 1.00 95.00 190 VAL A CA 1
ATOM 1508 C C . VAL A 1 190 ? -4.180 10.811 0.475 1.00 95.00 190 VAL A C 1
ATOM 1510 O O . VAL A 1 190 ? -4.893 11.212 1.399 1.00 95.00 190 VAL A O 1
ATOM 1513 N N . ARG A 1 191 ? -4.342 11.205 -0.787 1.00 93.56 191 ARG A N 1
ATOM 1514 C CA . ARG A 1 191 ? -5.349 12.171 -1.225 1.00 93.56 191 ARG A CA 1
ATOM 1515 C C . ARG A 1 191 ? -6.244 11.580 -2.307 1.00 93.56 191 ARG A C 1
ATOM 1517 O O . ARG A 1 191 ? -5.753 10.947 -3.239 1.00 93.56 191 ARG A O 1
ATOM 1524 N N . VAL A 1 192 ? -7.547 11.829 -2.199 1.00 90.75 192 VAL A N 1
ATOM 1525 C CA . VAL A 1 192 ? -8.531 11.612 -3.271 1.00 90.75 192 VAL A CA 1
ATOM 1526 C C . VAL A 1 192 ? -8.834 12.987 -3.859 1.00 90.75 192 VAL A C 1
ATOM 1528 O O . VAL A 1 192 ? -9.475 13.825 -3.219 1.00 90.75 192 VAL A O 1
ATOM 1531 N N . GLY A 1 193 ? -8.286 13.268 -5.043 1.00 87.31 193 GLY A N 1
ATOM 1532 C CA . GLY A 1 193 ? -8.237 14.631 -5.575 1.00 87.31 193 GLY A CA 1
ATOM 1533 C C . GLY A 1 193 ? -7.499 15.572 -4.615 1.00 87.31 193 GLY A C 1
ATOM 1534 O O . GLY A 1 193 ? -6.390 15.282 -4.172 1.00 87.31 193 GLY A O 1
ATOM 1535 N N . ALA A 1 194 ? -8.127 16.691 -4.249 1.00 87.12 194 ALA A N 1
ATOM 1536 C CA . ALA A 1 194 ? -7.552 17.651 -3.307 1.00 87.12 194 ALA A CA 1
ATOM 1537 C C . ALA A 1 194 ? -7.772 17.288 -1.826 1.00 87.12 194 ALA A C 1
ATOM 1539 O O . ALA A 1 194 ? -7.233 17.974 -0.962 1.00 87.12 194 ALA A O 1
ATOM 1540 N N . ARG A 1 195 ? -8.538 16.242 -1.492 1.00 91.81 195 ARG A N 1
ATOM 1541 C CA . ARG A 1 195 ? -8.909 15.932 -0.103 1.00 91.81 195 ARG A CA 1
ATOM 1542 C C . ARG A 1 195 ? -7.957 14.899 0.516 1.00 91.81 195 ARG A C 1
ATOM 1544 O O . ARG A 1 195 ? -7.831 13.817 -0.056 1.00 91.81 195 ARG A O 1
ATOM 1551 N N . PRO A 1 196 ? -7.329 15.167 1.677 1.00 93.56 196 PRO A N 1
ATOM 1552 C CA . PRO A 1 196 ? -6.586 14.146 2.413 1.00 93.56 196 PRO A CA 1
ATOM 1553 C C . PRO A 1 196 ? -7.553 13.122 3.023 1.00 93.56 196 PRO A C 1
ATOM 1555 O O . PRO A 1 196 ? -8.579 13.493 3.596 1.00 93.56 196 PRO A O 1
ATOM 1558 N N . VAL A 1 197 ? -7.233 11.836 2.882 1.00 93.38 197 VAL A N 1
ATOM 1559 C CA . VAL A 1 197 ? -8.079 10.718 3.345 1.00 93.38 197 VAL A CA 1
ATOM 1560 C C . VAL A 1 197 ? -7.353 9.754 4.279 1.00 93.38 197 VAL A C 1
ATOM 1562 O O . VAL A 1 197 ? -8.006 9.027 5.021 1.00 93.38 197 VAL A O 1
ATOM 1565 N N . ALA A 1 198 ? -6.019 9.757 4.260 1.00 93.94 198 ALA A N 1
ATOM 1566 C CA . ALA A 1 198 ? -5.181 9.016 5.194 1.00 93.94 198 ALA A CA 1
ATOM 1567 C C . ALA A 1 198 ? -3.830 9.714 5.363 1.00 93.94 198 ALA A C 1
ATOM 1569 O O . ALA A 1 198 ? -3.355 10.384 4.443 1.00 93.94 198 ALA A O 1
ATOM 1570 N N . GLN A 1 199 ? -3.202 9.531 6.521 1.00 93.06 199 GLN A N 1
ATOM 1571 C CA . GLN A 1 199 ? -1.880 10.076 6.825 1.00 93.06 199 GLN A CA 1
ATOM 1572 C C . GLN A 1 199 ? -0.999 9.015 7.462 1.00 93.06 199 GLN A C 1
ATOM 1574 O O . GLN A 1 199 ? -1.446 8.268 8.337 1.00 93.06 199 GLN A O 1
ATOM 1579 N N . PHE A 1 200 ? 0.254 8.970 7.024 1.00 93.44 200 PHE A N 1
ATOM 1580 C CA . PHE A 1 200 ? 1.286 8.108 7.563 1.00 93.44 200 PHE A CA 1
ATOM 1581 C C . PHE A 1 200 ? 2.279 8.989 8.317 1.00 93.44 200 PHE A C 1
ATOM 1583 O O . PHE A 1 200 ? 2.968 9.825 7.726 1.00 93.44 200 PHE A O 1
ATOM 1590 N N . VAL A 1 201 ? 2.312 8.832 9.636 1.00 90.06 201 VAL A N 1
ATOM 1591 C CA . VAL A 1 201 ? 3.067 9.694 10.550 1.00 90.06 201 VAL A CA 1
ATOM 1592 C C . VAL A 1 201 ? 4.063 8.840 11.314 1.00 90.06 201 VAL A C 1
ATOM 1594 O O . VAL A 1 201 ? 3.690 7.824 11.897 1.00 90.06 201 VAL A O 1
ATOM 1597 N N . LYS A 1 202 ? 5.331 9.248 11.330 1.00 86.19 202 LYS A N 1
ATOM 1598 C CA . LYS A 1 202 ? 6.340 8.620 12.185 1.00 86.19 202 LYS A CA 1
ATOM 1599 C C . LYS A 1 202 ? 6.243 9.207 13.593 1.00 86.19 202 LYS A C 1
ATOM 1601 O O . LYS A 1 202 ? 6.291 10.422 13.750 1.00 86.19 202 LYS A O 1
ATOM 1606 N N . ILE A 1 203 ? 6.117 8.345 14.594 1.00 83.62 203 ILE A N 1
ATOM 1607 C CA . ILE A 1 203 ? 6.094 8.692 16.016 1.00 83.62 203 ILE A CA 1
ATOM 1608 C C . ILE A 1 203 ? 7.156 7.815 16.684 1.00 83.62 203 ILE A C 1
ATOM 1610 O O . ILE A 1 203 ? 7.019 6.591 16.753 1.00 83.62 203 ILE A O 1
ATOM 1614 N N . ASP A 1 204 ? 8.259 8.435 17.096 1.00 82.44 204 ASP A N 1
ATOM 1615 C CA . ASP A 1 204 ? 9.462 7.762 17.595 1.00 82.44 204 ASP A CA 1
ATOM 1616 C C . ASP A 1 204 ? 9.987 6.679 16.632 1.00 82.44 204 ASP A C 1
ATOM 1618 O O . ASP A 1 204 ? 10.473 6.976 15.535 1.00 82.44 204 ASP A O 1
ATOM 1622 N N . ARG A 1 205 ? 9.896 5.407 17.040 1.00 75.56 205 ARG A N 1
ATOM 1623 C CA . ARG A 1 205 ? 10.315 4.222 16.272 1.00 75.56 205 ARG A CA 1
ATOM 1624 C C . ARG A 1 205 ? 9.150 3.501 15.594 1.00 75.56 205 ARG A C 1
ATOM 1626 O O . ARG A 1 205 ? 9.331 2.413 15.060 1.00 75.56 205 ARG A O 1
ATOM 1633 N N . THR A 1 206 ? 7.960 4.087 15.630 1.00 81.56 206 THR A N 1
ATOM 1634 C CA . THR A 1 206 ? 6.737 3.482 15.101 1.00 81.56 206 THR A CA 1
ATOM 1635 C C . THR A 1 206 ? 6.124 4.362 14.023 1.00 81.56 206 THR A C 1
ATOM 1637 O O . THR A 1 206 ? 6.294 5.582 14.014 1.00 81.56 206 THR A O 1
ATOM 1640 N N . HIS A 1 207 ? 5.417 3.745 13.082 1.00 87.38 207 HIS A N 1
ATOM 1641 C CA . HIS A 1 207 ? 4.716 4.467 12.027 1.00 87.38 207 HIS A CA 1
ATOM 1642 C C . HIS A 1 207 ? 3.217 4.258 12.172 1.00 87.38 207 HIS A C 1
ATOM 1644 O O . HIS A 1 207 ? 2.730 3.132 12.137 1.00 87.38 207 HIS A O 1
ATOM 1650 N N . ARG A 1 208 ? 2.477 5.349 12.338 1.00 90.88 208 ARG A N 1
ATOM 1651 C CA . ARG A 1 208 ? 1.027 5.338 12.480 1.00 90.88 208 ARG A CA 1
ATOM 1652 C C . ARG A 1 208 ? 0.368 5.604 11.136 1.00 90.88 208 ARG A C 1
ATOM 1654 O O . ARG A 1 208 ? 0.719 6.573 10.467 1.00 90.88 208 ARG A O 1
ATOM 1661 N N . VAL A 1 209 ? -0.632 4.803 10.790 1.00 90.62 209 VAL A N 1
ATOM 1662 C CA . VAL A 1 209 ? -1.456 4.959 9.587 1.00 90.62 209 VAL A CA 1
ATOM 1663 C C . VAL A 1 209 ? -2.921 5.018 9.991 1.00 90.62 209 VAL A C 1
ATOM 1665 O O . VAL A 1 209 ? -3.422 4.093 10.622 1.00 90.62 209 VAL A O 1
ATOM 1668 N N . ASP A 1 210 ? -3.609 6.100 9.637 1.00 88.69 210 ASP A N 1
ATOM 1669 C CA . ASP A 1 210 ? -5.053 6.255 9.859 1.00 88.69 210 ASP A CA 1
ATOM 1670 C C . ASP A 1 210 ? -5.803 6.072 8.534 1.00 88.69 210 ASP A C 1
ATOM 1672 O O . ASP A 1 210 ? -5.567 6.840 7.600 1.00 88.69 210 ASP A O 1
ATOM 1676 N N . VAL A 1 211 ? -6.674 5.060 8.438 1.00 87.88 211 VAL A N 1
ATOM 1677 C CA . VAL A 1 211 ? -7.453 4.770 7.216 1.00 87.88 211 VAL A CA 1
ATOM 1678 C C . VAL A 1 211 ? -8.927 5.153 7.330 1.00 87.88 211 VAL A C 1
ATOM 1680 O O . VAL A 1 211 ? -9.670 4.979 6.364 1.00 87.88 211 VAL A O 1
ATOM 1683 N N . ALA A 1 212 ? -9.366 5.692 8.472 1.00 85.00 212 ALA A N 1
ATOM 1684 C CA . ALA A 1 212 ? -10.780 5.961 8.738 1.00 85.00 212 ALA A CA 1
ATOM 1685 C C . ALA A 1 212 ? -11.410 6.918 7.707 1.00 85.00 212 ALA A C 1
ATOM 1687 O O . ALA A 1 212 ? -12.598 6.823 7.398 1.00 85.00 212 ALA A O 1
ATOM 1688 N N . GLY A 1 213 ? -10.606 7.819 7.132 1.00 86.75 213 GLY A N 1
ATOM 1689 C CA . GLY A 1 213 ? -11.042 8.761 6.101 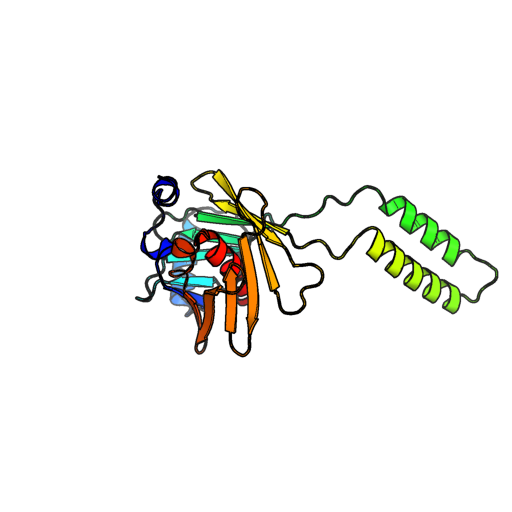1.00 86.75 213 GLY A CA 1
ATOM 1690 C C . GLY A 1 213 ? -11.184 8.169 4.692 1.00 86.75 213 GLY A C 1
ATOM 1691 O O . GLY A 1 213 ? -11.797 8.812 3.840 1.00 86.75 213 GLY A O 1
ATOM 1692 N N . ALA A 1 214 ? -10.662 6.964 4.428 1.00 87.94 214 ALA A N 1
ATOM 1693 C CA . ALA A 1 214 ? -10.652 6.365 3.092 1.00 87.94 214 ALA A CA 1
ATOM 1694 C C . ALA A 1 214 ? -12.054 5.933 2.637 1.00 87.94 214 ALA A C 1
ATOM 1696 O O . ALA A 1 214 ? -12.516 6.357 1.576 1.00 87.94 214 ALA A O 1
ATOM 1697 N N . GLY A 1 215 ? -12.760 5.160 3.471 1.00 85.38 215 GLY A N 1
ATOM 1698 C CA . GLY A 1 215 ? -14.096 4.641 3.160 1.00 85.38 215 GLY A CA 1
ATOM 1699 C C . GLY A 1 215 ? -15.110 5.741 2.807 1.00 85.38 215 GLY A C 1
ATOM 1700 O O . GLY A 1 215 ? -15.691 5.691 1.721 1.00 85.38 215 GLY A O 1
ATOM 1701 N N . PRO A 1 216 ? -15.285 6.781 3.649 1.00 86.25 216 PRO A N 1
ATOM 1702 C CA . PRO A 1 216 ? -16.162 7.918 3.350 1.00 86.25 216 PRO A CA 1
ATOM 1703 C C . PRO A 1 216 ? -15.785 8.702 2.085 1.00 86.25 216 PRO A C 1
ATOM 1705 O O . PRO A 1 216 ? -16.627 9.396 1.520 1.00 86.25 216 PRO A O 1
ATOM 1708 N N . ALA A 1 217 ? -14.531 8.616 1.637 1.00 86.56 217 ALA A N 1
ATOM 1709 C CA . ALA A 1 217 ? -14.057 9.246 0.409 1.00 86.56 217 ALA A CA 1
ATOM 1710 C C . ALA A 1 217 ? -14.184 8.341 -0.833 1.00 86.56 217 ALA A C 1
ATOM 1712 O O . ALA A 1 217 ? -13.725 8.720 -1.909 1.00 86.56 217 ALA A O 1
ATOM 1713 N N . GLY A 1 218 ? -14.791 7.155 -0.700 1.00 86.44 218 GLY A N 1
ATOM 1714 C CA . GLY A 1 218 ? -14.950 6.197 -1.796 1.00 86.44 218 GLY A CA 1
ATOM 1715 C C . GLY A 1 218 ? -13.673 5.427 -2.146 1.00 86.44 218 GLY A C 1
ATOM 1716 O O . GLY A 1 218 ? -13.615 4.796 -3.201 1.00 86.44 218 GLY A O 1
ATOM 1717 N N . LEU A 1 219 ? -12.654 5.466 -1.282 1.00 89.94 219 LEU A N 1
ATOM 1718 C CA . LEU A 1 219 ? -11.424 4.694 -1.426 1.00 89.94 219 LEU A CA 1
ATOM 1719 C C . LEU A 1 219 ? -11.480 3.459 -0.524 1.00 89.94 219 LEU A C 1
ATOM 1721 O O . LEU A 1 219 ? -11.772 3.561 0.664 1.00 89.94 219 LEU A O 1
ATOM 1725 N N . ASP A 1 220 ? -11.156 2.291 -1.073 1.00 89.88 220 ASP A N 1
ATOM 1726 C CA . ASP A 1 220 ? -11.058 1.063 -0.284 1.00 89.88 220 ASP A CA 1
ATOM 1727 C C . ASP A 1 220 ? -9.898 1.178 0.736 1.00 89.88 220 ASP A C 1
ATOM 1729 O O . ASP A 1 220 ? -8.741 1.324 0.318 1.00 89.88 220 ASP A O 1
ATOM 1733 N N . PRO A 1 221 ? -10.164 1.104 2.058 1.00 90.56 221 PRO A N 1
ATOM 1734 C CA . PRO A 1 221 ? -9.137 1.219 3.098 1.00 90.56 221 PRO A CA 1
ATOM 1735 C C . PRO A 1 221 ? -7.991 0.212 2.943 1.00 90.56 221 PRO A C 1
ATOM 1737 O O . PRO A 1 221 ? -6.846 0.510 3.292 1.00 90.56 221 PRO A O 1
ATOM 1740 N N . ARG A 1 222 ? -8.257 -0.958 2.346 1.00 90.38 222 ARG A N 1
ATOM 1741 C CA . ARG A 1 222 ? -7.242 -1.990 2.084 1.00 90.38 222 ARG A CA 1
ATOM 1742 C C . ARG A 1 222 ? -6.174 -1.515 1.099 1.00 90.38 222 ARG A C 1
ATOM 1744 O O . ARG A 1 222 ? -5.025 -1.933 1.204 1.00 90.38 222 ARG A O 1
ATOM 1751 N N . LEU A 1 223 ? -6.513 -0.613 0.175 1.00 92.81 223 LEU A N 1
ATOM 1752 C CA . LEU A 1 223 ? -5.546 -0.022 -0.757 1.00 92.81 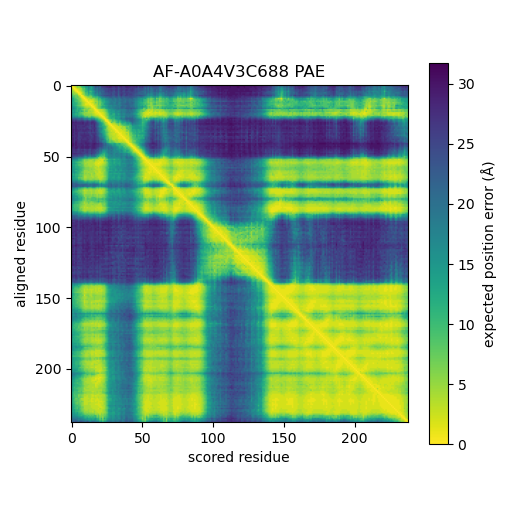223 LEU A CA 1
ATOM 1753 C C . LEU A 1 223 ? -4.610 0.963 -0.049 1.00 92.81 223 LEU A C 1
ATOM 1755 O O . LEU A 1 223 ? -3.426 1.031 -0.375 1.00 92.81 223 LEU A O 1
ATOM 1759 N N . VAL A 1 224 ? -5.118 1.689 0.951 1.00 93.56 224 VAL A N 1
ATOM 1760 C CA . VAL A 1 224 ? -4.296 2.550 1.815 1.00 93.56 224 VAL A CA 1
ATOM 1761 C C . VAL A 1 224 ? -3.348 1.702 2.657 1.00 93.56 224 VAL A C 1
ATOM 1763 O O . VAL A 1 224 ? -2.155 1.996 2.717 1.00 93.56 224 VAL A O 1
ATOM 1766 N N . LEU A 1 225 ? -3.853 0.615 3.247 1.00 90.94 225 LEU A N 1
ATOM 1767 C CA . LEU A 1 225 ? -3.036 -0.334 3.998 1.00 90.94 225 LEU A CA 1
ATOM 1768 C C . LEU A 1 225 ? -1.952 -0.972 3.117 1.00 90.94 225 LEU A C 1
ATOM 1770 O O . LEU A 1 225 ? -0.797 -1.028 3.526 1.00 90.94 225 LEU A O 1
ATOM 1774 N N . ALA A 1 226 ? -2.286 -1.401 1.897 1.00 92.25 226 ALA A N 1
ATOM 1775 C CA . ALA A 1 226 ? -1.311 -1.926 0.942 1.00 92.25 226 ALA A CA 1
ATOM 1776 C C . ALA A 1 226 ? -0.234 -0.891 0.583 1.00 92.25 226 ALA A C 1
ATOM 1778 O O . ALA A 1 226 ? 0.944 -1.225 0.495 1.00 92.25 226 ALA A O 1
ATOM 1779 N N . CYS A 1 227 ? -0.613 0.378 0.439 1.00 92.19 227 CYS A N 1
ATOM 1780 C CA . CYS A 1 227 ? 0.335 1.464 0.221 1.00 92.19 227 CYS A CA 1
ATOM 1781 C C . CYS A 1 227 ? 1.311 1.608 1.402 1.00 92.19 227 CYS A C 1
ATOM 1783 O O . CYS A 1 227 ? 2.523 1.640 1.205 1.00 92.19 227 CYS A O 1
ATOM 1785 N N . ALA A 1 228 ? 0.800 1.587 2.637 1.00 91.50 228 ALA A N 1
ATOM 1786 C CA . ALA A 1 228 ? 1.630 1.604 3.839 1.00 91.50 228 ALA A CA 1
ATOM 1787 C C . ALA A 1 228 ? 2.527 0.360 3.967 1.00 91.50 228 ALA A C 1
ATOM 1789 O O . ALA A 1 228 ? 3.683 0.479 4.360 1.00 91.50 228 ALA A O 1
ATOM 1790 N N . LEU A 1 229 ? 2.031 -0.827 3.600 1.00 89.81 229 LEU A N 1
ATOM 1791 C CA . LEU A 1 229 ? 2.831 -2.053 3.561 1.00 89.81 229 LEU A CA 1
ATOM 1792 C C . LEU A 1 229 ? 4.011 -1.913 2.608 1.00 89.81 229 LEU A C 1
ATOM 1794 O O . LEU A 1 229 ? 5.130 -2.255 2.972 1.00 89.81 229 LEU A O 1
ATOM 1798 N N . LEU A 1 230 ? 3.775 -1.398 1.404 1.00 88.69 230 LEU A N 1
ATOM 1799 C CA . LEU A 1 230 ? 4.831 -1.193 0.423 1.00 88.69 230 LEU A CA 1
ATOM 1800 C C . LEU A 1 230 ? 5.863 -0.167 0.908 1.00 88.69 230 LEU A C 1
ATOM 1802 O O . LEU A 1 230 ? 7.065 -0.391 0.761 1.00 88.69 230 LEU A O 1
ATOM 1806 N N . GLU A 1 231 ? 5.393 0.915 1.532 1.00 87.31 231 GLU A N 1
ATOM 1807 C CA . GLU A 1 231 ? 6.251 1.947 2.113 1.00 87.31 231 GLU A CA 1
ATOM 1808 C C . GLU A 1 231 ? 7.046 1.447 3.316 1.00 87.31 231 GLU A C 1
ATOM 1810 O O . GLU A 1 231 ? 8.192 1.836 3.451 1.00 87.31 231 GLU A O 1
ATOM 1815 N N . TYR A 1 232 ? 6.512 0.580 4.177 1.00 85.69 232 TYR A N 1
ATOM 1816 C CA . TYR A 1 232 ? 7.183 0.193 5.427 1.00 85.69 232 TYR A CA 1
ATOM 1817 C C . TYR A 1 232 ? 7.820 -1.193 5.417 1.00 85.69 232 TYR A C 1
ATOM 1819 O O . TYR A 1 232 ? 8.615 -1.495 6.302 1.00 85.69 232 TYR A O 1
ATOM 1827 N N . ALA A 1 233 ? 7.571 -2.022 4.403 1.00 77.50 233 ALA A N 1
ATOM 1828 C CA . ALA A 1 233 ? 8.170 -3.354 4.305 1.00 77.50 233 ALA A CA 1
ATOM 1829 C C . ALA A 1 233 ? 9.695 -3.352 4.112 1.00 77.50 233 ALA A C 1
ATOM 1831 O O . ALA A 1 233 ? 10.289 -4.416 4.164 1.00 77.50 233 ALA A O 1
ATOM 1832 N N . HIS A 1 234 ? 10.332 -2.208 3.845 1.00 70.00 234 HIS A N 1
ATOM 1833 C CA . HIS A 1 234 ? 11.797 -2.115 3.833 1.00 70.00 234 HIS A CA 1
ATOM 1834 C C . HIS A 1 234 ? 12.388 -1.879 5.231 1.00 70.00 234 HIS A C 1
ATOM 1836 O O . HIS A 1 234 ? 13.587 -2.035 5.419 1.00 70.00 234 HIS A O 1
ATOM 1842 N N . LEU A 1 235 ? 11.567 -1.509 6.221 1.00 63.75 235 LEU A N 1
ATOM 1843 C CA . LEU A 1 235 ? 12.036 -1.308 7.594 1.00 63.75 235 LEU A CA 1
ATOM 1844 C C . LEU A 1 235 ? 12.498 -2.621 8.242 1.00 63.75 235 LEU A C 1
ATOM 1846 O O . LEU A 1 235 ? 13.255 -2.583 9.200 1.00 63.75 235 LEU A O 1
ATOM 1850 N N . SER A 1 236 ? 12.053 -3.771 7.729 1.00 56.69 236 SER A N 1
ATOM 1851 C CA . SER A 1 236 ? 12.552 -5.091 8.129 1.00 56.69 236 SER A CA 1
ATOM 1852 C C . SER A 1 236 ? 13.907 -5.460 7.519 1.00 56.69 236 SER A C 1
ATOM 1854 O O . SER A 1 236 ? 14.476 -6.464 7.920 1.00 56.69 236 SER A O 1
ATOM 1856 N N . ASP A 1 237 ? 14.413 -4.700 6.544 1.00 51.84 237 ASP A N 1
ATOM 1857 C CA . ASP A 1 237 ? 15.685 -5.008 5.874 1.00 51.84 237 ASP A CA 1
ATOM 1858 C C . ASP A 1 237 ? 16.910 -4.413 6.610 1.00 51.84 237 ASP A C 1
ATOM 1860 O O . ASP A 1 237 ? 18.038 -4.580 6.144 1.00 51.84 237 ASP A O 1
ATOM 1864 N N . VAL A 1 238 ? 16.689 -3.670 7.705 1.00 43.50 238 VAL A N 1
ATOM 1865 C CA . VAL A 1 238 ? 17.691 -2.885 8.457 1.00 43.50 238 VAL A CA 1
ATOM 1866 C C . VAL A 1 238 ? 17.825 -3.426 9.872 1.00 43.50 238 VAL A C 1
ATOM 1868 O O . VAL A 1 238 ? 18.979 -3.509 10.343 1.00 43.50 238 VAL A O 1
#

Sequence (238 aa):
MQVDALRGGWPEEVLTGRYWFQTYGGTMADEVMSDVAGFLTLGLAEPETSTKLKITDASGRPMMSVRRRSAPGIQAIGTRRNEPWITLLQHKPQAQAQQPYLLRRMRAQLTDGRRTIRSRVRRAGREFTADWRRINPRPLQIWDILDNRMNRIIGRLAVPIDVPSARWAIFGATGRPAAMLHVEPGCLTVRVGARPVAQFVKIDRTHRVDVAGAGPAGLDPRLVLACALLEYAHLSDV

Organism: NCBI:txid52695